Protein AF-A0A8C7AD77-F1 (afdb_monomer_lite)

Foldseek 3Di:
DDDDDDPDDPPVPVVVVVVLVVVVVVLVVVLVVVVVCCVPPNDDDPDPLVVVLVVVVNVLVVQLSCQLSPPDFFPDCPPHSSVVSSVLSVLVVVLVVLVVLLPDDPQVSQVVCCSVPVPTNDDDDADQLPPDPQCAQPVDPPCRRVNVVSNPDPVVVVVVVVLVVVCVVVVDVVVSVVVVVVLLLVLVQLCQLGSHRPDDDDDDDDDDDDDDDDDDCIPVNVSVVSSVVSVVSSCCVHPVPSVPPDRDPVSVVVVVVVVVVVVVCCCCVPPVVVVVVVVVVVVVVVVVVVVVVVVVPPDDDDDDDDDDDDDDDDDDDDDDDDDD

Radius of gyration: 34.66 Å; chains: 1; bounding box: 52×118×78 Å

Secondary structure (DSSP, 8-state):
--PPPP----TTHHHHHHHHHHHHHHHHHHHHHHHHHHHHHPPPPS-HHHHHHHHHHHHHHHHHHHHHHHSPP-S--SS-HHHHHHHHHHHHHHHHHHHHHHTS-HHHHHHHHTTT-TT-SSPPPPP-SSS---SS-TT-SS-TTHHHHHHSSTHHHHHHHHHHHHHHHH--HHHHHHHHHHHHHHHHHHTTT-TT---------------PPPSS--HHHHHHHHHHHHHHHHHHHH-HHHHHS---HHHHHHHHHHHHHHHHHHHIIIIIHHHHHHHHHHHHHHHHHHHHHHHHSSS------PPP----------------

InterPro domains:
  IPR004277 Phosphatidyl serine synthase [PF03034] (79-198)

pLDDT: mean 73.93, std 18.31, range [29.97, 95.62]

Organism: Neovison vison (NCBI:txid452646)

Sequence (324 aa):
QSRTPSQQSPPGTSVSLGFVRAHTLSVLFILTCALGYVTLLEETPQDTAYNTKRGIVASILVFLCFGVTQAKDGPFSRPHPAYWRFWLCVSVVYELFLIFILFQTVQDGRQFLKYVDPRLGVPLPERDYGGNCLIYDPHNKSDPFHNVWDKLDGFVPAHFLGWYLKTLMIRDWWMCTIVSVMFEFLEYSLEHQLPNFSDDSALSRVPSPRRKPHKKLGQQAWLVAAITATELLIVVKYDPHTLTLSLPFYISQCWTLGSVLVLTWTVWRFFLRDITLRYKETRRRQQSRGGQSTAAGHGDGHLPEPEDLPGPTEPESEGVPAPD

Structure (mmCIF, N/CA/C/O backbone):
data_AF-A0A8C7AD77-F1
#
_entry.id   AF-A0A8C7AD77-F1
#
loop_
_atom_site.group_PDB
_atom_site.id
_atom_site.type_symbol
_atom_site.label_atom_id
_atom_site.label_alt_id
_atom_site.label_comp_id
_atom_site.label_asym_id
_atom_site.label_entity_id
_atom_site.label_seq_id
_atom_site.pdbx_PDB_ins_code
_atom_site.Cartn_x
_atom_site.Cartn_y
_atom_site.Cartn_z
_atom_site.occupancy
_atom_site.B_iso_or_equiv
_atom_site.auth_seq_id
_atom_site.auth_comp_id
_atom_site.auth_asym_id
_atom_site.auth_atom_id
_atom_site.pdbx_PDB_model_num
ATOM 1 N N . GLN A 1 1 ? -29.616 42.217 37.933 1.00 43.28 1 GLN A N 1
ATOM 2 C CA . GLN A 1 1 ? -29.500 40.759 37.703 1.00 43.28 1 GLN A CA 1
ATOM 3 C C . GLN A 1 1 ? -30.229 40.410 36.411 1.00 43.28 1 GLN A C 1
ATOM 5 O O . GLN A 1 1 ? -31.448 40.315 36.415 1.00 43.28 1 GLN A O 1
ATOM 10 N N . SER A 1 2 ? -29.516 40.270 35.295 1.00 34.56 2 SER A N 1
ATOM 11 C CA . SER A 1 2 ? -30.095 39.847 34.013 1.00 34.56 2 SER A CA 1
ATOM 12 C C . SER A 1 2 ? -29.259 38.702 33.439 1.00 34.56 2 SER A C 1
ATOM 14 O O . SER A 1 2 ? -28.033 38.751 33.418 1.00 34.56 2 SER A O 1
ATOM 16 N N . ARG A 1 3 ? -29.964 37.615 33.111 1.00 38.41 3 ARG A N 1
ATOM 17 C CA . ARG A 1 3 ? -29.470 36.255 32.861 1.00 38.41 3 ARG A CA 1
ATOM 18 C C . ARG A 1 3 ? -28.548 36.157 31.643 1.00 38.41 3 ARG A C 1
ATOM 20 O O . ARG A 1 3 ? -28.832 36.722 30.593 1.00 38.41 3 ARG A O 1
ATOM 27 N N . THR A 1 4 ? -27.510 35.339 31.778 1.00 39.19 4 THR A N 1
ATOM 28 C CA . THR A 1 4 ? -26.718 34.771 30.681 1.00 39.19 4 THR A CA 1
ATOM 29 C C . THR A 1 4 ? -27.584 33.857 29.798 1.00 39.19 4 THR A C 1
ATOM 31 O O . THR A 1 4 ? -28.439 33.136 30.323 1.00 39.19 4 THR A O 1
ATOM 34 N N . PRO A 1 5 ? -27.391 33.839 28.466 1.00 42.41 5 PRO A N 1
ATOM 35 C CA . PRO A 1 5 ? -28.100 32.909 27.602 1.00 42.41 5 PRO A CA 1
ATOM 36 C C . PRO A 1 5 ? -27.461 31.523 27.732 1.00 42.41 5 PRO A C 1
ATOM 38 O O . PRO A 1 5 ? -26.273 31.330 27.469 1.00 42.41 5 PRO A O 1
ATOM 41 N N . SER A 1 6 ? -28.262 30.549 28.152 1.00 40.91 6 SER A N 1
ATOM 42 C CA . SER A 1 6 ? -27.911 29.133 28.131 1.00 40.91 6 SER A CA 1
ATOM 43 C C . SER A 1 6 ? -27.541 28.707 26.710 1.00 40.91 6 SER A C 1
ATOM 45 O O . SER A 1 6 ? -28.361 28.827 25.798 1.00 40.91 6 SER A O 1
ATOM 47 N N . GLN A 1 7 ? -26.335 28.161 26.529 1.00 40.88 7 GLN A N 1
ATOM 48 C CA . GLN A 1 7 ? -25.993 27.337 25.370 1.00 40.88 7 GLN A CA 1
ATOM 49 C C . GLN A 1 7 ? -26.936 26.125 25.337 1.00 40.88 7 GLN A C 1
ATOM 51 O O . GLN A 1 7 ? -26.666 25.095 25.950 1.00 40.88 7 GLN A O 1
ATOM 56 N N . GLN A 1 8 ? -28.060 26.238 24.635 1.00 38.88 8 GLN A N 1
ATOM 57 C CA . GLN A 1 8 ? -28.830 25.074 24.220 1.00 38.88 8 GLN A CA 1
ATOM 58 C C . GLN A 1 8 ? -28.141 24.481 22.993 1.00 38.88 8 GLN A C 1
ATOM 60 O O . GLN A 1 8 ? -28.196 25.026 21.891 1.00 38.88 8 GLN A O 1
ATOM 65 N N . SER A 1 9 ? -27.436 23.372 23.209 1.00 43.50 9 SER A N 1
ATOM 66 C CA . SER A 1 9 ? -26.995 22.494 22.133 1.00 43.50 9 SER A CA 1
ATOM 67 C C . SER A 1 9 ? -28.227 21.935 21.402 1.00 43.50 9 SER A C 1
ATOM 69 O O . SER A 1 9 ? -29.240 21.644 22.045 1.00 43.50 9 SER A O 1
ATOM 71 N N . PRO A 1 10 ? -28.194 21.810 20.061 1.00 44.97 10 PRO A N 1
ATOM 72 C CA . PRO A 1 10 ? -29.359 21.366 19.313 1.00 44.97 10 PRO A CA 1
ATOM 73 C C . PRO A 1 10 ? -29.767 19.940 19.734 1.00 44.97 10 PRO A C 1
ATOM 75 O O . PRO A 1 10 ? -28.897 19.106 20.005 1.00 44.97 10 PRO A O 1
ATOM 78 N N . PRO A 1 11 ? -31.076 19.626 19.761 1.00 47.41 11 PRO A N 1
ATOM 79 C CA . PRO A 1 11 ? -31.628 18.409 20.374 1.00 47.41 11 PRO A CA 1
ATOM 80 C C . PRO A 1 11 ? -31.155 17.078 19.754 1.00 47.41 11 PRO A C 1
ATOM 82 O O . PRO A 1 11 ? -31.396 16.019 20.324 1.00 47.41 11 PRO A O 1
ATOM 85 N N . GLY A 1 12 ? -30.440 17.105 18.623 1.00 50.06 12 GLY A N 1
ATOM 86 C CA . GLY A 1 12 ? -29.819 15.923 18.010 1.00 50.06 12 GLY A CA 1
ATOM 87 C C . GLY A 1 12 ? -28.376 15.632 18.452 1.00 50.06 12 GLY A C 1
ATOM 88 O O . GLY A 1 12 ? -27.870 14.538 18.207 1.00 50.06 12 GLY A O 1
ATOM 89 N N . THR A 1 13 ? -27.683 16.577 19.098 1.00 51.88 13 THR A N 1
ATOM 90 C CA . THR A 1 13 ? -26.252 16.428 19.430 1.00 51.88 13 THR A CA 1
ATOM 91 C C . THR A 1 13 ? -26.031 15.663 20.732 1.00 51.88 13 THR A C 1
ATOM 93 O O . THR A 1 13 ? -25.088 14.882 20.822 1.00 51.88 13 THR A O 1
ATOM 96 N N . SER A 1 14 ? -26.910 15.823 21.724 1.00 48.38 14 SER A N 1
ATOM 97 C CA . SER A 1 14 ? -26.816 15.125 23.016 1.00 48.38 14 SER A CA 1
ATOM 98 C C . SER A 1 14 ? -27.102 13.624 22.898 1.00 48.38 14 SER A C 1
ATOM 100 O O . SER A 1 14 ? -26.394 12.821 23.502 1.00 48.38 14 SER A O 1
ATOM 102 N N . VAL A 1 15 ? -28.080 13.238 22.071 1.00 53.25 15 VAL A N 1
ATOM 103 C CA . VAL A 1 15 ? -28.449 11.832 21.822 1.00 53.25 15 VAL A CA 1
ATOM 104 C C . VAL A 1 15 ? -27.365 11.110 21.017 1.00 53.25 15 VAL A C 1
ATOM 106 O O . VAL A 1 15 ? -26.947 10.021 21.400 1.00 53.25 15 VAL A O 1
ATOM 109 N N . SER A 1 16 ? -26.844 11.734 19.953 1.00 56.97 16 SER A N 1
ATOM 110 C CA . SER A 1 16 ? -25.745 11.175 19.148 1.00 56.97 16 SER A CA 1
ATOM 111 C C . SER A 1 16 ? -24.448 11.036 19.958 1.00 56.97 16 SER A C 1
ATOM 113 O O . SER A 1 16 ? -23.790 9.997 19.917 1.00 56.97 16 SER A O 1
ATOM 115 N N . LEU A 1 17 ? -24.116 12.037 20.783 1.00 57.41 17 LEU A N 1
ATOM 116 C CA . LEU A 1 17 ? -22.953 11.984 21.668 1.00 57.41 17 LEU A CA 1
ATOM 117 C C . LEU A 1 17 ? -23.112 10.926 22.772 1.00 57.41 17 LEU A C 1
ATOM 119 O O . LEU A 1 17 ? -22.155 10.215 23.068 1.00 57.41 17 LEU A O 1
ATOM 123 N N . GLY A 1 18 ? -24.306 10.793 23.359 1.00 57.38 18 GLY A N 1
ATOM 124 C CA . GLY A 1 18 ? -24.614 9.759 24.350 1.00 57.38 18 GLY A CA 1
ATOM 125 C C . GLY A 1 18 ? -24.533 8.346 23.770 1.00 57.38 18 GLY A C 1
ATOM 126 O O . GLY A 1 18 ? -23.936 7.468 24.385 1.00 57.38 18 GLY A O 1
ATOM 127 N N . PHE A 1 19 ? -25.045 8.149 22.554 1.00 59.88 19 PHE A N 1
ATOM 128 C CA . PHE A 1 19 ? -24.999 6.879 21.830 1.00 59.88 19 PHE A CA 1
ATOM 129 C C . PHE A 1 19 ? -23.561 6.469 21.473 1.00 59.88 19 PHE A C 1
ATOM 131 O O . PHE A 1 19 ? -23.134 5.362 21.792 1.00 59.88 19 PHE A O 1
ATOM 138 N N . VAL A 1 20 ? -22.762 7.379 20.904 1.00 61.41 20 VAL A N 1
ATOM 139 C CA . VAL A 1 20 ? -21.343 7.122 20.591 1.00 61.41 20 VAL A CA 1
ATOM 140 C C . VAL A 1 20 ? -20.529 6.863 21.864 1.00 61.41 20 VAL A C 1
ATOM 142 O O . VAL A 1 20 ? -19.702 5.953 21.898 1.00 61.41 20 VAL A O 1
ATOM 145 N N . ARG A 1 21 ? -20.784 7.618 22.941 1.00 59.66 21 ARG A N 1
ATOM 146 C CA . ARG A 1 21 ? -20.111 7.434 24.235 1.00 59.66 21 ARG A CA 1
ATOM 147 C C . ARG A 1 21 ? -20.467 6.099 24.893 1.00 59.66 21 ARG A C 1
ATOM 149 O O . ARG A 1 21 ? -19.578 5.459 25.449 1.00 59.66 21 ARG A O 1
ATOM 156 N N . ALA A 1 22 ? -21.725 5.667 24.803 1.00 67.88 22 ALA A N 1
ATOM 157 C CA . ALA A 1 22 ? -22.169 4.367 25.296 1.00 67.88 22 ALA A CA 1
ATOM 158 C C . ALA A 1 22 ? -21.502 3.218 24.525 1.00 67.88 22 ALA A C 1
ATOM 160 O O . ALA A 1 22 ? -20.948 2.315 25.146 1.00 67.88 22 ALA A O 1
ATOM 161 N N . HIS A 1 23 ? -21.444 3.299 23.191 1.00 74.19 23 HIS A N 1
ATOM 162 C CA . HIS A 1 23 ? -20.777 2.285 22.369 1.00 74.19 23 HIS A CA 1
ATOM 163 C C . HIS A 1 23 ? -19.286 2.141 22.680 1.00 74.19 23 HIS A C 1
ATOM 165 O O . HIS A 1 23 ? -18.794 1.020 22.788 1.00 74.19 23 HIS A O 1
ATOM 171 N N . THR A 1 24 ? -18.573 3.247 22.891 1.00 81.00 24 THR A N 1
ATOM 172 C CA . THR A 1 24 ? -17.154 3.216 23.273 1.00 81.00 24 THR A CA 1
ATOM 173 C C . THR A 1 24 ? -16.919 2.490 24.602 1.00 81.00 24 THR A C 1
ATOM 175 O O . THR A 1 24 ? -15.981 1.703 24.714 1.00 81.00 24 THR A O 1
ATOM 178 N N . LEU A 1 25 ? -17.776 2.717 25.603 1.00 82.06 25 LEU A N 1
ATOM 179 C CA . LEU A 1 25 ? -17.674 2.042 26.901 1.00 82.06 25 LEU A CA 1
ATOM 180 C C . LEU A 1 25 ? -18.039 0.555 26.806 1.00 82.06 25 LEU A C 1
ATOM 182 O O . LEU A 1 25 ? -17.353 -0.274 27.400 1.00 82.06 25 LEU A O 1
ATOM 186 N N . SER A 1 26 ? -19.065 0.203 26.027 1.00 84.25 26 SER A N 1
ATOM 187 C CA . SER A 1 26 ? -19.431 -1.198 25.781 1.00 84.25 26 SER A CA 1
ATOM 188 C C . SER A 1 26 ? -18.313 -1.968 25.080 1.00 84.25 26 SER A C 1
ATOM 190 O O . SER A 1 26 ? -18.003 -3.087 25.476 1.00 84.25 26 SER A O 1
ATOM 192 N N . VAL A 1 27 ? -17.669 -1.363 24.077 1.00 85.88 27 VAL A N 1
ATOM 193 C CA . VAL A 1 27 ? -16.524 -1.965 23.378 1.00 85.88 27 VAL A CA 1
ATOM 194 C C . VAL A 1 27 ? -15.357 -2.190 24.337 1.00 85.88 27 VAL A C 1
ATOM 196 O O . VAL A 1 27 ? -14.790 -3.280 24.355 1.00 85.88 27 VAL A O 1
ATOM 199 N N . LEU A 1 28 ? -15.031 -1.202 25.176 1.00 86.12 28 LEU A N 1
ATOM 200 C CA . LEU A 1 28 ? -13.971 -1.331 26.177 1.00 86.12 28 LEU A CA 1
ATOM 201 C C . LEU A 1 28 ? -14.262 -2.452 27.186 1.00 86.12 28 LEU A C 1
ATOM 203 O O . LEU A 1 28 ? -13.365 -3.226 27.520 1.00 86.12 28 LEU A O 1
ATOM 207 N N . PHE A 1 29 ? -15.510 -2.563 27.646 1.00 88.31 29 PHE A N 1
ATOM 208 C CA . PHE A 1 29 ? -15.928 -3.622 28.560 1.00 88.31 29 PHE A CA 1
ATOM 209 C C . PHE A 1 29 ? -15.787 -5.007 27.918 1.00 88.31 29 PHE A C 1
ATOM 211 O O . PHE A 1 29 ? -15.132 -5.874 28.489 1.00 88.31 29 PHE A O 1
ATOM 218 N N . ILE A 1 30 ? -16.313 -5.194 26.701 1.00 88.94 30 ILE A N 1
ATOM 219 C CA . ILE A 1 30 ? -16.214 -6.465 25.965 1.00 88.94 30 ILE A CA 1
ATOM 220 C C . ILE A 1 30 ? -14.749 -6.847 25.729 1.00 88.94 30 ILE A C 1
ATOM 222 O O . ILE A 1 30 ? -14.376 -7.993 25.967 1.00 88.94 30 ILE A O 1
ATOM 226 N N . LEU A 1 31 ? -13.911 -5.892 25.313 1.00 87.38 31 LEU A N 1
ATOM 227 C CA . LEU A 1 31 ? -12.478 -6.108 25.110 1.00 87.38 31 LEU A CA 1
ATOM 228 C C . LEU A 1 31 ? -11.797 -6.579 26.403 1.00 87.38 31 LEU A C 1
ATOM 230 O O . LEU A 1 31 ? -11.043 -7.548 26.393 1.00 87.38 31 LEU A O 1
ATOM 234 N N . THR A 1 32 ? -12.101 -5.924 27.524 1.00 87.56 32 THR A N 1
ATOM 235 C CA . THR A 1 32 ? -11.540 -6.267 28.837 1.00 87.56 32 THR A CA 1
ATOM 236 C C . THR A 1 32 ? -12.000 -7.653 29.294 1.00 87.56 32 THR A C 1
ATOM 238 O O . THR A 1 32 ? -11.182 -8.444 29.757 1.00 87.56 32 THR A O 1
ATOM 241 N N . CYS A 1 33 ? -13.280 -7.993 29.111 1.00 90.44 33 CYS A N 1
ATOM 242 C CA . CYS A 1 33 ? -13.804 -9.325 29.414 1.00 90.44 33 CYS A CA 1
ATOM 243 C C . CYS A 1 33 ? -13.179 -10.413 28.532 1.00 90.44 33 CYS A C 1
ATOM 245 O O . CYS A 1 33 ? -12.850 -11.478 29.043 1.00 90.44 33 CYS A O 1
ATOM 247 N N . ALA A 1 34 ? -12.980 -10.153 27.237 1.00 87.44 34 ALA A N 1
ATOM 248 C CA . ALA A 1 34 ? -12.340 -11.097 26.323 1.00 87.44 34 ALA A CA 1
ATOM 249 C C . ALA A 1 34 ? -10.875 -11.356 26.708 1.00 87.44 34 ALA A C 1
ATOM 251 O O . ALA A 1 34 ? -10.446 -12.506 26.753 1.00 87.44 34 ALA A O 1
ATOM 252 N N . LEU A 1 35 ? -10.122 -10.306 27.057 1.00 87.50 35 LEU A N 1
ATOM 253 C CA . LEU A 1 35 ? -8.755 -10.451 27.569 1.00 87.50 35 LEU A CA 1
ATOM 254 C C . LEU A 1 35 ? -8.729 -11.197 28.911 1.00 87.50 35 LEU A C 1
ATOM 256 O O . LEU A 1 35 ? -7.881 -12.064 29.113 1.00 87.50 35 LEU A O 1
ATOM 260 N N . GLY A 1 36 ? -9.683 -10.912 29.803 1.00 88.44 36 GLY A N 1
ATOM 261 C CA . GLY A 1 36 ? -9.854 -11.636 31.063 1.00 88.44 36 GLY A CA 1
ATOM 262 C C . GLY A 1 36 ? -10.160 -13.122 30.857 1.00 88.44 36 GLY A C 1
ATOM 263 O O . GLY A 1 36 ? -9.556 -13.955 31.522 1.00 88.44 36 GLY A O 1
ATOM 264 N N . TYR A 1 37 ? -11.026 -13.467 29.899 1.00 90.56 37 TYR A N 1
ATOM 265 C CA . TYR A 1 37 ? -11.329 -14.854 29.529 1.00 90.56 37 TYR A CA 1
ATOM 266 C C . TYR A 1 37 ? -10.073 -15.598 29.068 1.00 90.56 37 TYR A C 1
ATOM 268 O O . TYR A 1 37 ? -9.750 -16.642 29.625 1.00 90.56 37 TYR A O 1
ATOM 276 N N . VAL A 1 38 ? -9.329 -15.036 28.108 1.00 88.75 38 VAL A N 1
ATOM 277 C CA . VAL A 1 38 ? -8.098 -15.662 27.589 1.00 88.75 38 VAL A CA 1
ATOM 278 C C . VAL A 1 38 ? -7.053 -15.821 28.696 1.00 88.75 38 VAL A C 1
ATOM 280 O O . VAL A 1 38 ? -6.353 -16.822 28.742 1.00 88.75 38 VAL A O 1
ATOM 283 N N . THR A 1 39 ? -6.967 -14.859 29.617 1.00 86.31 39 THR A N 1
ATOM 284 C CA . THR A 1 39 ? -5.987 -14.898 30.715 1.00 86.31 39 THR A CA 1
ATOM 285 C C . THR A 1 39 ? -6.351 -15.915 31.801 1.00 86.31 39 THR A C 1
ATOM 287 O O . THR A 1 39 ? -5.458 -16.518 32.386 1.00 86.31 39 THR A O 1
ATOM 290 N N . LEU A 1 40 ? -7.640 -16.072 32.122 1.00 88.69 40 LEU A N 1
ATOM 291 C CA . LEU A 1 40 ? -8.089 -16.837 33.295 1.00 88.69 40 LEU A CA 1
ATOM 292 C C . LEU A 1 40 ? -8.613 -18.237 32.968 1.00 88.69 40 LEU A C 1
ATOM 294 O O . LEU A 1 40 ? -8.612 -19.092 33.850 1.00 88.69 40 LEU A O 1
ATOM 298 N N . LEU A 1 41 ? -9.115 -18.457 31.752 1.00 88.06 41 LEU A N 1
ATOM 299 C CA . LEU A 1 41 ? -9.854 -19.671 31.386 1.00 88.06 41 LEU A CA 1
ATOM 300 C C . LEU A 1 41 ? -9.218 -20.452 30.238 1.00 88.06 41 LEU A C 1
ATOM 302 O O . LEU A 1 41 ? -9.579 -21.607 30.031 1.00 88.06 41 LEU A O 1
ATOM 306 N N . GLU A 1 42 ? -8.296 -19.849 29.490 1.00 85.94 42 GLU A N 1
ATOM 307 C CA . GLU A 1 42 ? -7.649 -20.515 28.366 1.00 85.94 42 GLU A CA 1
ATOM 308 C C . GLU A 1 42 ? -6.239 -20.990 28.739 1.00 85.94 42 GLU A C 1
ATOM 310 O O . GLU A 1 42 ? -5.360 -20.197 29.074 1.00 85.94 42 GLU A O 1
ATOM 315 N N . GLU A 1 43 ? -6.006 -22.301 28.669 1.00 85.50 43 GLU A N 1
ATOM 316 C CA . GLU A 1 43 ? -4.671 -22.864 28.867 1.00 85.50 43 GLU A CA 1
ATOM 317 C C . GLU A 1 43 ? -3.790 -22.589 27.644 1.00 85.50 43 GLU A C 1
ATOM 319 O O . GLU A 1 43 ? -4.203 -22.795 26.502 1.00 85.50 43 GLU A O 1
ATOM 324 N N . THR A 1 44 ? -2.556 -22.128 27.872 1.00 85.88 44 THR A N 1
ATOM 325 C CA . THR A 1 44 ? -1.618 -21.807 26.787 1.00 85.88 44 THR A CA 1
ATOM 326 C C . THR A 1 44 ? -0.963 -23.083 26.246 1.00 85.88 44 THR A C 1
ATOM 328 O O . THR A 1 44 ? -0.230 -23.742 26.990 1.00 85.88 44 THR A O 1
ATOM 331 N N . PRO A 1 45 ? -1.149 -23.435 24.958 1.00 88.31 45 PRO A N 1
ATOM 332 C CA . PRO A 1 45 ? -0.480 -24.589 24.362 1.00 88.31 45 PRO A CA 1
ATOM 333 C C . PRO A 1 45 ? 1.044 -24.405 24.309 1.00 88.31 45 PRO A C 1
ATOM 335 O O . PRO A 1 45 ? 1.536 -23.288 24.154 1.00 88.31 45 PRO A O 1
ATOM 338 N N . GLN A 1 46 ? 1.810 -25.498 24.360 1.00 89.06 46 GLN A N 1
ATOM 339 C CA . GLN A 1 46 ? 3.277 -25.498 24.198 1.00 89.06 46 GLN A CA 1
ATOM 340 C C . GLN A 1 46 ? 3.687 -25.407 22.712 1.00 89.06 46 GLN A C 1
ATOM 342 O O . GLN A 1 46 ? 4.430 -26.240 22.202 1.00 89.06 46 GLN A O 1
ATOM 347 N N . ASP A 1 47 ? 3.173 -24.402 22.001 1.00 90.25 47 ASP A N 1
ATOM 348 C CA . ASP A 1 47 ? 3.540 -24.093 20.616 1.00 90.25 47 ASP A CA 1
ATOM 349 C C . ASP A 1 47 ? 3.806 -22.591 20.473 1.00 90.25 47 ASP A C 1
ATOM 351 O O . ASP A 1 47 ? 2.892 -21.763 20.410 1.00 90.25 47 ASP A O 1
ATOM 355 N N . THR A 1 48 ? 5.089 -22.235 20.411 1.00 88.69 48 THR A N 1
ATOM 356 C CA . THR A 1 48 ? 5.538 -20.847 20.281 1.00 88.69 48 THR A CA 1
ATOM 357 C C . THR A 1 48 ? 5.005 -20.189 19.011 1.00 88.69 48 THR A C 1
ATOM 359 O O . THR A 1 48 ? 4.553 -19.049 19.070 1.00 88.69 48 THR A O 1
ATOM 362 N N . ALA A 1 49 ? 5.010 -20.883 17.870 1.00 85.94 49 ALA A N 1
ATOM 363 C CA . ALA A 1 49 ? 4.600 -20.295 16.597 1.00 85.94 49 ALA A CA 1
ATOM 364 C C . ALA A 1 49 ? 3.100 -19.978 16.596 1.00 85.94 49 ALA A C 1
ATOM 366 O O . ALA A 1 49 ? 2.682 -18.889 16.188 1.00 85.94 49 ALA A O 1
ATOM 367 N N . TYR A 1 50 ? 2.293 -20.902 17.117 1.00 86.25 50 TYR A N 1
ATOM 368 C CA . TYR A 1 50 ? 0.860 -20.700 17.297 1.00 86.25 50 TYR A CA 1
ATOM 369 C C . TYR A 1 50 ? 0.558 -19.544 18.261 1.00 86.25 50 TYR A C 1
ATOM 371 O O . TYR A 1 50 ? -0.224 -18.648 17.926 1.00 86.25 50 TYR A O 1
ATOM 379 N N . ASN A 1 51 ? 1.219 -19.511 19.422 1.00 89.44 51 ASN A N 1
ATOM 380 C CA . ASN A 1 51 ? 1.016 -18.473 20.434 1.00 89.44 51 ASN A CA 1
ATOM 381 C C . ASN A 1 51 ? 1.427 -17.085 19.926 1.00 89.44 51 ASN A C 1
ATOM 383 O O . ASN A 1 51 ? 0.686 -16.116 20.103 1.00 89.44 51 ASN A O 1
ATOM 387 N N . THR A 1 52 ? 2.559 -16.985 19.225 1.00 88.75 52 THR A N 1
ATOM 388 C CA . THR A 1 52 ? 3.005 -15.738 18.593 1.00 88.75 52 THR A CA 1
ATOM 389 C C . THR A 1 52 ? 2.006 -15.267 17.537 1.00 88.75 52 THR A C 1
ATOM 391 O O . THR A 1 52 ? 1.603 -14.102 17.562 1.00 88.75 52 THR A O 1
ATOM 394 N N . LYS A 1 53 ? 1.533 -16.158 16.651 1.00 86.75 53 LYS A N 1
ATOM 395 C CA . LYS A 1 53 ? 0.527 -15.815 15.630 1.00 86.75 53 LYS A CA 1
ATOM 396 C C . LYS A 1 53 ? -0.756 -15.284 16.266 1.00 86.75 53 LYS A C 1
ATOM 398 O O . LYS A 1 53 ? -1.267 -14.244 15.850 1.00 86.75 53 LYS A O 1
ATOM 403 N N . ARG A 1 54 ? -1.256 -15.961 17.300 1.00 88.69 54 ARG A N 1
ATOM 404 C CA . ARG A 1 54 ? -2.442 -15.529 18.048 1.00 88.69 54 ARG A CA 1
ATOM 405 C C . ARG A 1 54 ? -2.255 -14.174 18.717 1.00 88.69 54 ARG A C 1
ATOM 407 O O . ARG A 1 54 ? -3.137 -13.330 18.598 1.00 88.69 54 ARG A O 1
ATOM 414 N N . GLY A 1 55 ? -1.120 -13.953 19.379 1.00 91.12 55 GLY A N 1
ATOM 415 C CA . GLY A 1 55 ? -0.808 -12.690 20.050 1.00 91.12 55 GLY A CA 1
ATOM 416 C C . GLY A 1 55 ? -0.742 -11.506 19.083 1.00 91.12 55 GLY A C 1
ATOM 417 O O . GLY A 1 55 ? -1.313 -10.450 19.362 1.00 91.12 55 GLY A O 1
ATOM 418 N N . ILE A 1 56 ? -0.123 -11.691 17.912 1.00 91.31 56 ILE A N 1
ATOM 419 C CA . ILE A 1 56 ? -0.074 -10.669 16.855 1.00 91.31 56 ILE A CA 1
ATOM 420 C C . ILE A 1 56 ? -1.484 -10.363 16.337 1.00 91.31 56 ILE A C 1
ATOM 422 O O . ILE A 1 56 ? -1.879 -9.198 16.288 1.00 91.31 56 ILE A O 1
ATOM 426 N N . VAL A 1 57 ? -2.272 -11.394 16.006 1.00 90.50 57 VAL A N 1
ATOM 427 C CA . VAL A 1 57 ? -3.653 -11.217 15.522 1.00 90.50 57 VAL A CA 1
ATOM 428 C C . VAL A 1 57 ? -4.511 -10.499 16.564 1.00 90.50 57 VAL A C 1
ATOM 430 O O . VAL A 1 57 ? -5.196 -9.536 16.227 1.00 90.50 57 VAL A O 1
ATOM 433 N N . ALA A 1 58 ? -4.439 -10.904 17.833 1.00 90.88 58 ALA A N 1
ATOM 434 C CA . ALA A 1 58 ? -5.171 -10.256 18.918 1.00 90.88 58 ALA A CA 1
ATOM 435 C C . ALA A 1 58 ? -4.769 -8.780 19.077 1.00 90.88 58 ALA A C 1
ATOM 437 O O . ALA A 1 58 ? -5.640 -7.917 19.179 1.00 90.88 58 ALA A O 1
ATOM 438 N N . SER A 1 59 ? -3.469 -8.475 19.019 1.00 92.50 59 SER A N 1
ATOM 439 C CA . SER A 1 59 ? -2.952 -7.103 19.112 1.00 92.50 59 SER A CA 1
ATOM 440 C C . SER A 1 59 ? -3.471 -6.216 17.977 1.00 92.50 59 SER A C 1
ATOM 442 O O . SER A 1 59 ? -3.924 -5.097 18.222 1.00 92.50 59 SER A O 1
ATOM 444 N N . ILE A 1 60 ? -3.476 -6.731 16.741 1.00 93.94 60 ILE A N 1
ATOM 445 C CA . ILE A 1 60 ? -4.029 -6.028 15.576 1.00 93.94 60 ILE A CA 1
ATOM 446 C C . ILE A 1 60 ? -5.535 -5.809 15.750 1.00 93.94 60 ILE A C 1
ATOM 448 O O . ILE A 1 60 ? -6.009 -4.694 15.556 1.00 93.94 60 ILE A O 1
ATOM 452 N N . LEU A 1 61 ? -6.296 -6.830 16.155 1.00 91.56 61 LEU A N 1
ATOM 453 C CA . LEU A 1 61 ? -7.746 -6.712 16.349 1.00 91.56 61 LEU A CA 1
ATOM 454 C C . LEU A 1 61 ? -8.104 -5.678 17.422 1.00 91.56 61 LEU A C 1
ATOM 456 O O . LEU A 1 61 ? -8.998 -4.858 17.205 1.00 91.56 61 LEU A O 1
ATOM 460 N N . VAL A 1 62 ? -7.385 -5.673 18.548 1.00 90.75 62 VAL A N 1
ATOM 461 C CA . VAL A 1 62 ? -7.550 -4.675 19.614 1.00 90.75 62 VAL A CA 1
ATOM 462 C C . VAL A 1 62 ? -7.254 -3.272 19.083 1.00 90.75 62 VAL A C 1
ATOM 464 O O . VAL A 1 62 ? -8.059 -2.360 19.285 1.00 90.75 62 VAL A O 1
ATOM 467 N N . PHE A 1 63 ? -6.143 -3.097 18.360 1.00 93.38 63 PHE A N 1
ATOM 468 C CA . PHE A 1 63 ? -5.780 -1.815 17.757 1.00 93.38 63 PHE A CA 1
ATOM 469 C C . PHE A 1 63 ? -6.829 -1.330 16.749 1.00 93.38 63 PHE A C 1
ATOM 471 O O . PHE A 1 63 ? -7.230 -0.169 16.798 1.00 93.38 63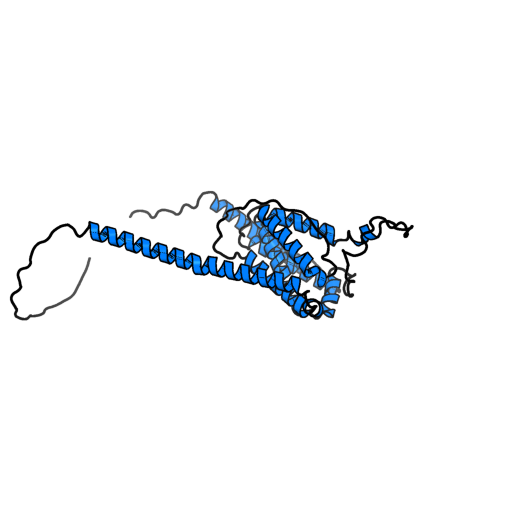 PHE A O 1
ATOM 478 N N . LEU A 1 64 ? -7.319 -2.205 15.865 1.00 93.31 64 LEU A N 1
ATOM 479 C CA . LEU A 1 64 ? -8.368 -1.873 14.899 1.00 93.31 64 LEU A CA 1
ATOM 480 C C . LEU A 1 64 ? -9.669 -1.483 15.609 1.00 93.31 64 LEU A C 1
ATOM 482 O O . LEU A 1 64 ? -10.302 -0.499 15.236 1.00 93.31 64 LEU A O 1
ATOM 486 N N . CYS A 1 65 ? -10.051 -2.208 16.659 1.00 90.19 65 CYS A N 1
ATOM 487 C CA . CYS A 1 65 ? -11.244 -1.915 17.448 1.00 90.19 65 CYS A CA 1
ATOM 488 C C . CYS A 1 65 ? -11.147 -0.546 18.149 1.00 90.19 65 CYS A C 1
ATOM 490 O O . CYS A 1 65 ? -12.050 0.294 18.048 1.00 90.19 65 CYS A O 1
ATOM 492 N N . PHE A 1 66 ? -10.010 -0.278 18.796 1.00 89.38 66 PHE A N 1
ATOM 493 C CA . PHE A 1 66 ? -9.706 1.024 19.385 1.00 89.38 66 PHE A CA 1
ATOM 494 C C . PHE A 1 66 ? -9.717 2.132 18.324 1.00 89.38 66 PHE A C 1
ATOM 496 O O . PHE A 1 66 ? -10.358 3.167 18.488 1.00 89.38 66 PHE A O 1
ATOM 503 N N . GLY A 1 67 ? -9.064 1.893 17.193 1.00 88.94 67 GLY A N 1
ATOM 504 C CA . GLY A 1 67 ? -8.968 2.834 16.093 1.00 88.94 67 GLY A CA 1
ATOM 505 C C . GLY A 1 67 ? -10.325 3.196 15.485 1.00 88.94 67 GLY A C 1
ATOM 506 O O . GLY A 1 67 ? -10.631 4.372 15.322 1.00 88.94 67 GLY A O 1
ATOM 507 N N . VAL A 1 68 ? -11.201 2.221 15.237 1.00 90.06 68 VAL A N 1
ATOM 508 C CA . VAL A 1 68 ? -12.556 2.470 14.709 1.00 90.06 68 VAL A CA 1
ATOM 509 C C . VAL A 1 68 ? -13.400 3.318 15.666 1.00 90.06 68 VAL A C 1
ATOM 511 O O . VAL A 1 68 ? -14.162 4.186 15.224 1.00 90.06 68 VAL A O 1
ATOM 514 N N . THR A 1 69 ? -13.257 3.100 16.975 1.00 86.44 69 THR A N 1
ATOM 515 C CA . THR A 1 69 ? -14.033 3.826 17.991 1.00 86.44 69 THR A CA 1
ATOM 516 C C . THR A 1 69 ? -13.487 5.227 18.272 1.00 86.44 69 THR A C 1
ATOM 518 O O . THR A 1 69 ? -14.283 6.156 18.418 1.00 86.44 69 THR A O 1
ATOM 521 N N . GLN A 1 70 ? -12.161 5.408 18.292 1.00 86.25 70 GLN A N 1
ATOM 522 C CA . GLN A 1 70 ? -11.511 6.665 18.696 1.00 86.25 70 GLN A CA 1
ATOM 523 C C . GLN A 1 70 ? -11.036 7.555 17.545 1.00 86.25 70 GLN A C 1
ATOM 525 O O . GLN A 1 70 ? -10.839 8.757 17.747 1.00 86.25 70 GLN A O 1
ATOM 530 N N . ALA A 1 71 ? -10.800 7.006 16.349 1.00 85.44 71 ALA A N 1
ATOM 531 C CA . ALA A 1 71 ? -10.284 7.802 15.242 1.00 85.44 71 ALA A CA 1
ATOM 532 C C . ALA A 1 71 ? -11.278 8.895 14.840 1.00 85.44 71 ALA A C 1
ATOM 534 O O . ALA A 1 71 ? -12.499 8.720 14.863 1.00 85.44 71 ALA A O 1
ATOM 535 N N . LYS A 1 72 ? -10.727 10.043 14.447 1.00 83.94 72 LYS A N 1
ATOM 536 C CA . LYS A 1 72 ? -11.517 11.164 13.940 1.00 83.94 72 LYS A CA 1
ATOM 537 C C . LYS A 1 72 ? -12.074 10.825 12.563 1.00 83.94 72 LYS A C 1
ATOM 539 O O . LYS A 1 72 ? -11.436 10.127 11.777 1.00 83.94 72 LYS A O 1
ATOM 544 N N . ASP A 1 73 ? -13.246 11.372 12.261 1.00 79.88 73 ASP A N 1
ATOM 545 C CA . ASP A 1 73 ? -13.831 11.222 10.936 1.00 79.88 73 ASP A CA 1
ATOM 546 C C . ASP A 1 73 ? -12.970 11.896 9.873 1.00 79.88 73 ASP A C 1
ATOM 548 O O . ASP A 1 73 ? -12.568 13.057 9.993 1.00 79.88 73 ASP A O 1
ATOM 552 N N . GLY A 1 74 ? -12.683 11.129 8.824 1.00 72.56 74 GLY A N 1
ATOM 553 C CA . GLY A 1 74 ? -12.013 11.620 7.635 1.00 72.56 74 GLY A CA 1
ATOM 554 C C . GLY A 1 74 ? -12.948 12.439 6.735 1.00 72.56 74 GLY A C 1
ATOM 555 O O . GLY A 1 74 ? -14.134 12.603 7.018 1.00 72.56 74 GLY A O 1
ATOM 556 N N . PRO A 1 75 ? -12.437 12.924 5.591 1.00 69.75 75 PRO A N 1
ATOM 557 C CA . PRO A 1 75 ? -13.241 13.647 4.602 1.00 69.75 75 PRO A CA 1
ATOM 558 C C . PRO A 1 75 ? -14.319 12.772 3.934 1.00 69.75 75 PRO A C 1
ATOM 560 O O . PRO A 1 75 ? -15.216 13.297 3.275 1.00 69.75 75 PRO A O 1
ATOM 563 N N . PHE A 1 76 ? -14.236 11.447 4.086 1.00 69.56 76 PHE A N 1
ATOM 564 C CA . PHE A 1 76 ? -15.190 10.491 3.540 1.00 69.56 76 PHE A CA 1
ATOM 565 C C . PHE A 1 76 ? -16.261 10.135 4.575 1.00 69.56 76 PHE A C 1
ATOM 567 O O . PHE A 1 76 ? -15.950 9.735 5.693 1.00 69.56 76 PHE A O 1
ATOM 574 N N . SER A 1 77 ? -17.533 10.248 4.188 1.00 65.19 77 SER A N 1
ATOM 575 C CA . SER A 1 77 ? -18.666 10.030 5.107 1.00 65.19 77 SER A CA 1
ATOM 576 C C . SER A 1 77 ? -19.561 8.838 4.742 1.00 65.19 77 SER A C 1
ATOM 578 O O . SER A 1 77 ? -20.411 8.461 5.538 1.00 65.19 77 SER A O 1
ATOM 580 N N . ARG A 1 78 ? -19.405 8.234 3.554 1.00 76.00 78 ARG A N 1
ATOM 581 C CA . ARG A 1 78 ? -20.231 7.103 3.063 1.00 76.00 78 ARG A CA 1
ATOM 582 C C . ARG A 1 78 ? -19.338 5.948 2.616 1.00 76.00 78 ARG A C 1
ATOM 584 O O . ARG A 1 78 ? -18.342 6.288 1.995 1.00 76.00 78 ARG A O 1
ATOM 591 N N . PRO A 1 79 ? -19.656 4.661 2.849 1.00 77.88 79 PRO A N 1
ATOM 592 C CA . PRO A 1 79 ? -20.958 4.142 3.282 1.00 77.88 79 PRO A CA 1
ATOM 593 C C . PRO A 1 79 ? -21.284 4.410 4.759 1.00 77.88 79 PRO A C 1
ATOM 595 O O . PRO A 1 79 ? -22.409 4.791 5.056 1.00 77.88 79 PRO A O 1
ATOM 598 N N . HIS A 1 80 ? -20.300 4.333 5.659 1.00 81.69 80 HIS A N 1
ATOM 599 C CA . HIS A 1 80 ? -20.440 4.691 7.076 1.00 81.69 80 HIS A CA 1
ATOM 600 C C . HIS A 1 80 ? -19.098 5.231 7.612 1.00 81.69 80 HIS A C 1
ATOM 602 O O . HIS A 1 80 ? -18.057 4.730 7.188 1.00 81.69 80 HIS A O 1
ATOM 608 N N . PRO A 1 81 ? -19.050 6.198 8.548 1.00 81.94 81 PRO A N 1
ATOM 609 C CA . PRO A 1 81 ? -17.778 6.733 9.049 1.00 81.94 81 PRO A CA 1
ATOM 610 C C . PRO A 1 81 ? -16.860 5.674 9.684 1.00 81.94 81 PRO A C 1
ATOM 612 O O . PRO A 1 81 ? -15.653 5.682 9.450 1.00 81.94 81 PRO A O 1
ATOM 615 N N . ALA A 1 82 ? -17.430 4.690 10.392 1.00 85.81 82 ALA A N 1
ATOM 616 C CA . ALA A 1 82 ? -16.672 3.568 10.962 1.00 85.81 82 ALA A CA 1
ATOM 617 C C . ALA A 1 82 ? -15.910 2.744 9.905 1.00 85.81 82 ALA A C 1
ATOM 619 O O . ALA A 1 82 ? -14.810 2.280 10.185 1.00 85.81 82 ALA A O 1
ATOM 620 N N . TYR A 1 83 ? -16.451 2.614 8.686 1.00 85.88 83 TYR A N 1
ATOM 621 C CA . TYR A 1 83 ? -15.773 1.929 7.580 1.00 85.88 83 TYR A CA 1
ATOM 622 C C . TYR A 1 83 ? -14.470 2.646 7.207 1.00 85.88 83 TYR A C 1
ATOM 624 O O . TYR A 1 83 ? -13.427 2.020 7.055 1.00 85.88 83 TYR A O 1
ATOM 632 N N . TRP A 1 84 ? -14.493 3.977 7.129 1.00 84.94 84 TRP A N 1
ATOM 633 C CA . TRP A 1 84 ? -13.299 4.759 6.796 1.00 84.94 84 TRP A CA 1
ATOM 634 C C . TRP A 1 84 ? -12.274 4.793 7.921 1.00 84.94 84 TRP A C 1
ATOM 636 O O . TRP A 1 84 ? -11.075 4.784 7.655 1.00 84.94 84 TRP A O 1
ATOM 646 N N . ARG A 1 85 ? -12.732 4.806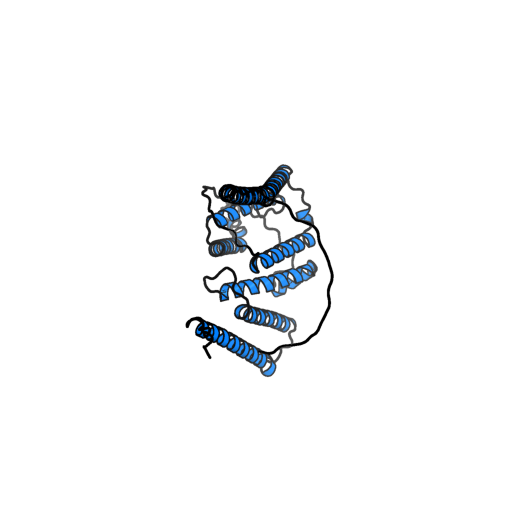 9.176 1.00 89.06 85 ARG A N 1
ATOM 647 C CA . ARG A 1 85 ? -11.845 4.679 10.339 1.00 89.06 85 ARG A CA 1
ATOM 648 C C . ARG A 1 85 ? -11.181 3.303 10.380 1.00 89.06 85 ARG A C 1
ATOM 650 O O . ARG A 1 85 ? -9.990 3.228 10.643 1.00 89.06 85 ARG A O 1
ATOM 657 N N . PHE A 1 86 ? -11.917 2.240 10.052 1.00 91.12 86 PHE A N 1
ATOM 658 C CA . PHE A 1 86 ? -11.367 0.889 9.945 1.00 91.12 86 PHE A CA 1
ATOM 659 C C . PHE A 1 86 ? -10.222 0.842 8.935 1.00 91.12 86 PHE A C 1
ATOM 661 O O . PHE A 1 86 ? -9.113 0.460 9.294 1.00 91.12 86 PHE A O 1
ATOM 668 N N . TRP A 1 87 ? -10.455 1.318 7.709 1.00 89.88 87 TRP A N 1
ATOM 669 C CA . TRP A 1 87 ? -9.421 1.322 6.675 1.00 89.88 87 TRP A CA 1
ATOM 670 C C . TRP A 1 87 ? -8.242 2.236 7.003 1.00 89.88 87 TRP A C 1
ATOM 672 O O . TRP A 1 87 ? -7.111 1.852 6.737 1.00 89.88 87 TRP A O 1
ATOM 682 N N . LEU A 1 88 ? -8.468 3.382 7.658 1.00 88.44 88 LEU A N 1
ATOM 683 C CA . LEU A 1 88 ? -7.373 4.206 8.182 1.00 88.44 88 LEU A CA 1
ATOM 684 C C . LEU A 1 88 ? -6.472 3.397 9.122 1.00 88.44 88 LEU A C 1
ATOM 686 O O . LEU A 1 88 ? -5.253 3.435 8.999 1.00 88.44 88 LEU A O 1
ATOM 690 N N . CYS A 1 89 ? -7.066 2.668 10.064 1.00 93.00 89 CYS A N 1
ATOM 691 C CA . CYS A 1 89 ? -6.315 1.879 11.031 1.00 93.00 89 CYS A CA 1
ATOM 692 C C . CYS A 1 89 ? -5.625 0.678 10.378 1.00 93.00 89 CYS A C 1
ATOM 694 O O . CYS A 1 89 ? -4.479 0.400 10.719 1.00 93.00 89 CYS A O 1
ATOM 696 N N . VAL A 1 90 ? -6.260 0.027 9.400 1.00 93.88 90 VAL A N 1
ATOM 697 C CA . VAL A 1 90 ? -5.615 -1.008 8.574 1.00 93.88 90 VAL A CA 1
ATOM 698 C C . VAL A 1 90 ? -4.393 -0.436 7.851 1.00 93.88 90 VAL A C 1
ATOM 700 O O . VAL A 1 90 ? -3.332 -1.049 7.896 1.00 93.88 90 VAL A O 1
ATOM 703 N N . SER A 1 91 ? -4.491 0.760 7.263 1.00 92.00 91 SER A N 1
ATOM 704 C CA . SER A 1 91 ? -3.354 1.423 6.614 1.00 92.00 91 SER A CA 1
ATOM 705 C C . SER A 1 91 ? -2.231 1.781 7.592 1.00 92.00 91 SER A C 1
ATOM 707 O O . SER A 1 91 ? -1.067 1.698 7.224 1.00 92.00 91 SER A O 1
ATOM 709 N N . VAL A 1 92 ? -2.540 2.134 8.846 1.00 94.25 92 VAL A N 1
ATOM 710 C CA . VAL A 1 92 ? -1.505 2.351 9.876 1.00 94.25 92 VAL A CA 1
ATOM 711 C C . VAL A 1 92 ? -0.809 1.040 10.244 1.00 94.25 92 VAL A C 1
ATOM 713 O O . VAL A 1 92 ? 0.412 1.017 10.350 1.00 94.25 92 VAL A O 1
ATOM 716 N N . VAL A 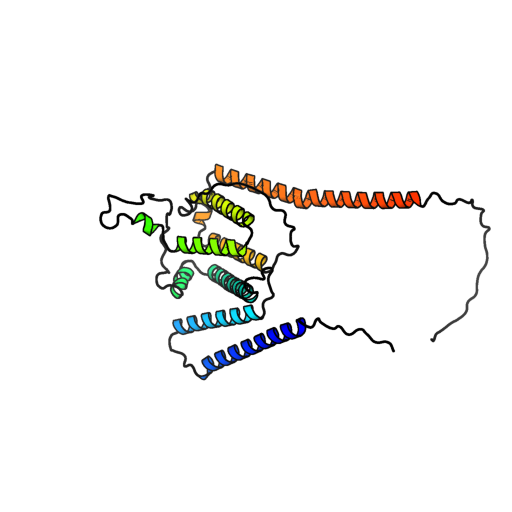1 93 ? -1.555 -0.058 10.415 1.00 95.62 93 VAL A N 1
ATOM 717 C CA . VAL A 1 93 ? -0.957 -1.386 10.656 1.00 95.62 93 VAL A CA 1
ATOM 718 C C . VAL A 1 93 ? -0.068 -1.792 9.483 1.00 95.62 93 VAL A C 1
ATOM 720 O O . VAL A 1 93 ? 1.030 -2.297 9.699 1.00 95.62 93 VAL A O 1
ATOM 723 N N . TYR A 1 94 ? -0.520 -1.534 8.255 1.00 94.94 94 TYR A N 1
ATOM 724 C CA . TYR A 1 94 ? 0.263 -1.773 7.050 1.00 94.94 94 TYR A CA 1
ATOM 725 C C . TYR A 1 94 ? 1.556 -0.951 7.033 1.00 94.94 94 TYR A C 1
ATOM 727 O O . TYR A 1 94 ? 2.619 -1.518 6.813 1.00 94.94 94 TYR A O 1
ATOM 735 N N . GLU A 1 95 ? 1.502 0.340 7.364 1.00 95.38 95 GLU A N 1
ATOM 736 C CA . GLU A 1 95 ? 2.702 1.182 7.454 1.00 95.38 95 GLU A CA 1
ATOM 737 C C . GLU A 1 95 ? 3.698 0.664 8.502 1.00 95.38 95 GLU A C 1
ATOM 739 O O . GLU A 1 95 ? 4.892 0.547 8.233 1.00 95.38 95 GLU A O 1
ATOM 744 N N . LEU A 1 96 ? 3.220 0.277 9.689 1.00 95.50 96 LEU A N 1
ATOM 745 C CA . LEU A 1 96 ? 4.076 -0.326 10.717 1.00 95.50 96 LEU A CA 1
ATOM 746 C C . LEU A 1 96 ? 4.709 -1.638 10.234 1.00 95.50 96 LEU A C 1
ATOM 748 O O . LEU A 1 96 ? 5.868 -1.918 10.543 1.00 95.50 96 LEU A O 1
ATOM 752 N N . PHE A 1 97 ? 3.962 -2.430 9.464 1.00 93.19 97 PHE A N 1
ATOM 753 C CA . PHE A 1 97 ? 4.469 -3.650 8.850 1.00 93.19 97 PHE A CA 1
ATOM 754 C C . PHE A 1 97 ? 5.534 -3.364 7.781 1.00 93.19 97 PHE A C 1
ATOM 756 O O . PHE A 1 97 ? 6.570 -4.025 7.775 1.00 93.19 97 PHE A O 1
ATOM 763 N N . LEU A 1 98 ? 5.334 -2.359 6.925 1.00 93.88 98 LEU A N 1
ATOM 764 C CA . LEU A 1 98 ? 6.337 -1.934 5.946 1.00 93.88 98 LEU A CA 1
ATOM 765 C C . LEU A 1 98 ? 7.626 -1.472 6.631 1.00 93.88 98 LEU A C 1
ATOM 767 O O . LEU A 1 98 ? 8.709 -1.914 6.254 1.00 93.88 98 LEU A O 1
ATOM 771 N N . ILE A 1 99 ? 7.521 -0.665 7.690 1.00 95.12 99 ILE A N 1
ATOM 772 C CA . ILE A 1 99 ? 8.678 -0.259 8.498 1.00 95.12 99 ILE A CA 1
ATOM 773 C C . ILE A 1 99 ? 9.377 -1.494 9.080 1.00 95.12 99 ILE A C 1
ATOM 775 O O . ILE A 1 99 ? 10.595 -1.606 8.986 1.00 95.12 99 ILE A O 1
ATOM 779 N N . PHE A 1 100 ? 8.634 -2.457 9.634 1.00 93.62 100 PHE A N 1
ATOM 780 C CA . PHE A 1 100 ? 9.216 -3.707 10.128 1.00 93.62 100 PHE A CA 1
ATOM 781 C C . PHE A 1 100 ? 9.988 -4.465 9.033 1.00 93.62 100 PHE A C 1
ATOM 783 O O . PHE A 1 100 ? 11.133 -4.862 9.266 1.00 93.62 100 PHE A O 1
ATOM 790 N N . ILE A 1 101 ? 9.398 -4.618 7.840 1.00 91.69 101 ILE A N 1
ATOM 791 C CA . ILE A 1 101 ? 10.026 -5.260 6.674 1.00 91.69 101 ILE A CA 1
ATOM 792 C C . ILE A 1 101 ? 11.264 -4.494 6.206 1.00 91.69 101 ILE A C 1
ATOM 794 O O . ILE A 1 101 ? 12.256 -5.118 5.829 1.00 91.69 101 ILE A O 1
ATOM 798 N N . LEU A 1 102 ? 11.259 -3.163 6.277 1.00 93.31 102 LEU A N 1
ATOM 799 C CA . LEU A 1 102 ? 12.408 -2.332 5.923 1.00 93.31 102 LEU A CA 1
ATOM 800 C C . LEU A 1 102 ? 13.643 -2.659 6.777 1.00 93.31 102 LEU A C 1
ATOM 802 O O . LEU A 1 102 ? 14.762 -2.563 6.276 1.00 93.31 102 LEU A O 1
ATOM 806 N N . PHE A 1 103 ? 13.471 -3.097 8.028 1.00 94.50 103 PHE A N 1
ATOM 807 C CA . PHE A 1 103 ? 14.576 -3.497 8.910 1.00 94.50 103 PHE A CA 1
ATOM 808 C C . PHE A 1 103 ? 15.008 -4.963 8.776 1.00 94.50 103 PHE A C 1
ATOM 810 O O . PHE A 1 103 ? 16.027 -5.335 9.355 1.00 94.50 103 PHE A O 1
ATOM 817 N N . GLN A 1 104 ? 14.300 -5.787 8.002 1.00 92.88 104 GLN A N 1
ATOM 818 C CA . GLN A 1 104 ? 14.692 -7.184 7.795 1.00 92.88 104 GLN A CA 1
ATOM 819 C C . GLN A 1 104 ? 15.857 -7.318 6.794 1.00 92.88 104 GLN A C 1
ATOM 821 O O . GLN A 1 104 ? 16.309 -6.351 6.164 1.00 92.88 104 GLN A O 1
ATOM 826 N N . THR A 1 105 ? 16.378 -8.537 6.664 1.00 90.12 105 THR A N 1
ATOM 827 C CA . THR A 1 105 ? 17.134 -8.962 5.478 1.00 90.12 105 THR A CA 1
ATOM 828 C C . THR A 1 105 ? 16.169 -9.543 4.437 1.00 90.12 105 THR A C 1
ATOM 830 O O . THR A 1 105 ? 15.028 -9.881 4.760 1.00 90.12 105 THR A O 1
ATOM 833 N N . VAL A 1 106 ? 16.607 -9.697 3.181 1.00 87.00 106 VAL A N 1
ATOM 834 C CA . VAL A 1 106 ? 15.785 -10.336 2.129 1.00 87.00 106 VAL A CA 1
ATOM 835 C C . VAL A 1 106 ? 15.402 -11.762 2.536 1.00 87.00 106 VAL A C 1
ATOM 837 O O . VAL A 1 106 ? 14.276 -12.203 2.315 1.00 87.00 106 VAL A O 1
ATOM 840 N N . GLN A 1 107 ? 16.345 -12.489 3.134 1.00 88.00 107 GLN A N 1
ATOM 841 C CA . GLN A 1 107 ? 16.176 -13.865 3.576 1.00 88.00 107 GLN A CA 1
ATOM 842 C C . GLN A 1 107 ? 15.180 -13.944 4.734 1.00 88.00 107 GLN A C 1
ATOM 844 O O . GLN A 1 107 ? 14.228 -14.721 4.653 1.00 88.00 107 GLN A O 1
ATOM 849 N N . ASP A 1 108 ? 15.350 -13.105 5.757 1.00 89.88 108 ASP A N 1
ATOM 850 C CA . ASP A 1 108 ? 14.470 -13.088 6.929 1.00 89.88 108 ASP A CA 1
ATOM 851 C C . ASP A 1 108 ? 13.057 -12.639 6.555 1.00 89.88 108 ASP A C 1
ATOM 853 O O . ASP A 1 108 ? 12.088 -13.269 6.968 1.00 89.88 108 ASP A O 1
ATOM 857 N N . GLY A 1 109 ? 12.920 -11.624 5.693 1.00 87.50 109 GLY A N 1
ATOM 858 C CA . GLY A 1 109 ? 11.625 -11.188 5.167 1.00 87.50 109 GLY A CA 1
ATOM 859 C C . GLY A 1 109 ? 10.910 -12.297 4.388 1.00 87.50 109 GLY A C 1
ATOM 860 O O . GLY A 1 109 ? 9.727 -12.555 4.606 1.00 87.50 109 GLY A O 1
ATOM 861 N N . ARG A 1 110 ? 11.637 -13.031 3.536 1.00 86.94 110 ARG A N 1
ATOM 862 C CA . ARG A 1 110 ? 11.108 -14.200 2.812 1.00 86.94 110 ARG A CA 1
ATOM 863 C C . ARG A 1 110 ? 10.652 -15.305 3.763 1.00 86.94 110 ARG A C 1
ATOM 865 O O . ARG A 1 110 ? 9.564 -15.846 3.575 1.00 86.94 110 ARG A O 1
ATOM 872 N N . GLN A 1 111 ? 11.449 -15.641 4.779 1.00 88.00 111 GLN A N 1
ATOM 873 C CA . GLN A 1 111 ? 11.044 -16.641 5.771 1.00 88.00 111 GLN A CA 1
ATOM 874 C C . GLN A 1 111 ? 9.865 -16.155 6.617 1.00 88.00 111 GLN A C 1
ATOM 876 O O . GLN A 1 111 ? 8.977 -16.945 6.921 1.00 88.00 111 GLN A O 1
ATOM 881 N N . PHE A 1 112 ? 9.798 -14.862 6.935 1.00 86.19 112 PHE A N 1
ATOM 882 C CA . PHE A 1 112 ? 8.677 -14.276 7.660 1.00 86.19 112 PHE A CA 1
ATOM 883 C C . PHE A 1 112 ? 7.352 -14.439 6.896 1.00 86.19 112 PHE A C 1
ATOM 885 O O . PHE A 1 112 ? 6.330 -14.781 7.488 1.00 86.19 112 PHE A O 1
ATOM 892 N N . LEU A 1 113 ? 7.356 -14.287 5.568 1.00 84.25 113 LEU A N 1
ATOM 893 C CA . LEU A 1 113 ? 6.151 -14.478 4.752 1.00 84.25 113 LEU A CA 1
ATOM 894 C C . LEU A 1 113 ? 5.577 -15.907 4.811 1.00 84.25 113 LEU A C 1
ATOM 896 O O . LEU A 1 113 ? 4.383 -16.082 4.557 1.00 84.25 113 LEU A O 1
ATOM 900 N N . LYS A 1 114 ? 6.357 -16.916 5.232 1.00 85.19 114 LYS A N 1
ATOM 901 C CA . LYS A 1 114 ? 5.845 -18.282 5.458 1.00 85.19 114 LYS A CA 1
ATOM 902 C C . LYS A 1 114 ? 4.790 -18.365 6.558 1.00 85.19 114 LYS A C 1
ATOM 904 O O . LYS A 1 114 ? 3.963 -19.272 6.538 1.00 85.19 114 LYS A O 1
ATOM 909 N N . TYR A 1 115 ? 4.786 -17.422 7.505 1.00 82.69 115 TYR A N 1
ATOM 910 C CA . TYR A 1 115 ? 3.741 -17.351 8.531 1.00 82.69 115 TYR A CA 1
ATOM 911 C C . TYR A 1 115 ? 2.368 -16.964 7.955 1.00 82.69 115 TYR A C 1
ATOM 913 O O . TYR A 1 115 ? 1.340 -17.227 8.592 1.00 82.69 115 TYR A O 1
ATOM 921 N N . VAL A 1 116 ? 2.350 -16.357 6.761 1.00 82.75 116 VAL A N 1
ATOM 922 C CA . VAL A 1 116 ? 1.138 -15.974 6.029 1.00 82.75 116 VAL A CA 1
ATOM 923 C C . VAL A 1 116 ? 0.711 -17.090 5.077 1.00 82.75 116 VAL A C 1
ATOM 925 O O . VAL A 1 116 ? -0.407 -17.584 5.203 1.00 82.75 116 VAL A O 1
ATOM 928 N N . ASP A 1 117 ? 1.598 -17.525 4.178 1.00 82.19 117 ASP A N 1
ATOM 929 C CA . ASP A 1 117 ? 1.372 -18.694 3.320 1.00 82.19 117 ASP A CA 1
ATOM 930 C C . ASP A 1 117 ? 2.629 -19.593 3.311 1.00 82.19 117 ASP A C 1
ATOM 932 O O . ASP A 1 117 ? 3.716 -19.138 2.937 1.00 82.19 117 ASP A O 1
ATOM 936 N N . PRO A 1 118 ? 2.501 -20.876 3.719 1.00 84.56 118 PRO A N 1
ATOM 937 C CA . PRO A 1 118 ? 3.620 -21.814 3.819 1.00 84.56 118 PRO A CA 1
ATOM 938 C C . PRO A 1 118 ? 4.418 -22.026 2.527 1.00 84.56 118 PRO A C 1
ATOM 940 O O . PRO A 1 118 ? 5.556 -22.489 2.591 1.00 84.56 118 PRO A O 1
ATOM 943 N N . ARG A 1 119 ? 3.835 -21.722 1.360 1.00 83.50 119 ARG A N 1
ATOM 944 C CA . ARG A 1 119 ? 4.467 -21.886 0.042 1.00 83.50 119 ARG A CA 1
ATOM 945 C C . ARG A 1 119 ? 5.471 -20.777 -0.287 1.00 83.50 119 ARG A C 1
ATOM 947 O O . ARG A 1 119 ? 6.201 -20.902 -1.267 1.00 83.50 119 ARG A O 1
ATOM 954 N N . LEU A 1 120 ? 5.514 -19.700 0.500 1.00 84.38 120 LEU A N 1
ATOM 955 C CA . LEU A 1 120 ? 6.469 -18.607 0.314 1.00 84.38 120 LEU A CA 1
ATOM 956 C C . LEU A 1 120 ? 7.851 -18.930 0.910 1.00 84.38 120 LEU A C 1
ATOM 958 O O . LEU A 1 120 ? 8.139 -20.024 1.393 1.00 84.38 120 LEU A O 1
ATOM 962 N N . GLY A 1 121 ? 8.753 -17.953 0.839 1.00 78.94 121 GLY A N 1
ATOM 963 C CA . GLY A 1 121 ? 10.103 -18.029 1.391 1.00 78.94 121 GLY A CA 1
ATOM 964 C C . GLY A 1 121 ? 11.148 -18.644 0.463 1.00 78.94 121 GLY A C 1
ATOM 965 O O . GLY A 1 121 ? 12.284 -18.869 0.880 1.00 78.94 121 GLY A O 1
ATOM 966 N N . VAL A 1 122 ? 10.770 -18.866 -0.793 1.00 81.94 122 VAL A N 1
ATOM 967 C CA . VAL A 1 122 ? 11.660 -19.117 -1.928 1.00 81.94 122 VAL A CA 1
ATOM 968 C C . VAL A 1 122 ? 11.647 -17.897 -2.858 1.00 81.94 122 VAL A C 1
ATOM 970 O O . VAL A 1 122 ? 10.708 -17.099 -2.786 1.00 81.94 122 VAL A O 1
ATOM 973 N N . PRO A 1 123 ? 12.673 -17.698 -3.706 1.00 77.88 123 PRO A N 1
ATOM 974 C CA . PRO A 1 123 ? 12.588 -16.730 -4.795 1.00 77.88 123 PRO A CA 1
ATOM 975 C C . PRO A 1 123 ? 11.356 -17.038 -5.654 1.00 77.88 123 PRO A C 1
ATOM 977 O O . PRO A 1 123 ? 11.211 -18.160 -6.141 1.00 77.88 123 PRO A O 1
ATOM 980 N N . LEU A 1 124 ? 10.450 -16.068 -5.782 1.00 76.12 124 LEU A N 1
ATOM 981 C CA . LEU A 1 124 ? 9.300 -16.195 -6.670 1.00 76.12 124 LEU A CA 1
ATOM 982 C C . LEU A 1 124 ? 9.781 -15.973 -8.110 1.00 76.12 124 LEU A C 1
ATOM 984 O O . LEU A 1 124 ? 10.576 -15.056 -8.324 1.00 76.12 124 LEU A O 1
ATOM 988 N N . PRO A 1 125 ? 9.351 -16.802 -9.075 1.00 75.56 125 PRO A N 1
ATOM 989 C CA . PRO A 1 125 ? 9.682 -16.574 -10.473 1.00 75.56 125 PRO A CA 1
ATOM 990 C C . PRO A 1 125 ? 9.041 -15.265 -10.944 1.00 75.56 125 PRO A C 1
ATOM 992 O O . PRO A 1 125 ? 7.878 -14.998 -10.632 1.00 75.56 125 PRO A O 1
ATOM 995 N N . GLU A 1 126 ? 9.795 -14.469 -11.698 1.00 71.06 126 GLU A N 1
ATOM 996 C CA . GLU A 1 126 ? 9.250 -13.307 -12.397 1.00 71.06 126 GLU A CA 1
ATOM 997 C C . GLU A 1 126 ? 8.240 -13.781 -13.445 1.00 71.06 126 GLU A C 1
ATOM 999 O O . GLU A 1 126 ? 8.480 -14.754 -14.166 1.00 71.06 126 GLU A O 1
ATOM 1004 N N . ARG A 1 127 ? 7.078 -13.124 -13.485 1.00 73.06 127 ARG A N 1
ATOM 1005 C CA . ARG A 1 127 ? 6.053 -13.375 -14.495 1.00 73.06 127 ARG A CA 1
ATOM 1006 C C . ARG A 1 127 ? 6.223 -12.369 -15.622 1.00 73.06 127 ARG A C 1
ATOM 1008 O O . ARG A 1 127 ? 6.461 -11.189 -15.391 1.00 73.06 127 ARG A O 1
ATOM 1015 N N . ASP A 1 128 ? 6.112 -12.869 -16.839 1.00 76.56 128 ASP A N 1
ATOM 1016 C CA . ASP A 1 128 ? 6.064 -12.062 -18.047 1.00 76.56 128 ASP A CA 1
ATOM 1017 C C . ASP A 1 128 ? 4.620 -12.110 -18.539 1.00 76.56 128 ASP A C 1
ATOM 1019 O O . ASP A 1 128 ? 4.157 -13.181 -18.935 1.00 76.56 128 ASP A O 1
ATOM 1023 N N . TYR A 1 129 ? 3.891 -10.990 -18.483 1.00 73.94 129 TYR A N 1
ATOM 1024 C CA . TYR A 1 129 ? 2.525 -10.915 -19.016 1.00 73.94 129 TYR A CA 1
ATOM 1025 C C . TYR A 1 129 ? 2.509 -10.618 -20.524 1.00 73.94 129 TYR A C 1
ATOM 1027 O O . TYR A 1 129 ? 1.610 -11.121 -21.198 1.00 73.94 129 TYR A O 1
ATOM 1035 N N . GLY A 1 130 ? 3.550 -9.985 -21.077 1.00 66.38 130 GLY A N 1
ATOM 1036 C CA . GLY A 1 130 ? 3.690 -9.656 -22.507 1.00 66.38 130 GLY A CA 1
ATOM 1037 C C . GLY A 1 130 ? 4.329 -10.731 -23.389 1.00 66.38 130 GLY A C 1
ATOM 1038 O O . GLY A 1 130 ? 4.628 -10.467 -24.550 1.00 66.38 130 GLY A O 1
ATOM 1039 N N . GLY A 1 131 ? 4.583 -11.928 -22.851 1.00 73.94 131 GLY A N 1
ATOM 1040 C CA . GLY A 1 131 ? 5.088 -13.079 -23.611 1.00 73.94 131 GLY A CA 1
ATOM 1041 C C . GLY A 1 131 ? 4.100 -13.645 -24.653 1.00 73.94 131 GLY A C 1
ATOM 1042 O O . GLY A 1 131 ? 3.344 -12.929 -25.292 1.00 73.94 131 GLY A O 1
ATOM 1043 N N . ASN A 1 132 ? 4.072 -14.967 -24.857 1.00 76.75 132 ASN A N 1
ATOM 1044 C CA . ASN A 1 132 ? 3.266 -15.587 -25.927 1.00 76.75 132 ASN A CA 1
ATOM 1045 C C . ASN A 1 132 ? 1.759 -15.234 -25.883 1.00 76.75 132 ASN A C 1
ATOM 1047 O O . ASN A 1 132 ? 1.027 -15.714 -25.019 1.00 76.75 132 ASN A O 1
ATOM 1051 N N . CYS A 1 133 ? 1.276 -14.499 -26.892 1.00 79.12 133 CYS A N 1
ATOM 1052 C CA . CYS A 1 133 ? -0.129 -14.072 -27.020 1.00 79.12 133 CYS A CA 1
ATOM 1053 C C . CYS A 1 133 ? -1.064 -15.127 -27.657 1.00 79.12 133 CYS A C 1
ATOM 1055 O O . CYS A 1 133 ? -2.192 -14.814 -28.046 1.00 79.12 133 CYS A O 1
ATOM 1057 N N . LEU A 1 134 ? -0.610 -16.373 -27.837 1.00 84.94 134 LEU A N 1
ATOM 1058 C CA . LEU A 1 134 ? -1.417 -17.429 -28.454 1.00 84.94 134 LEU A CA 1
ATOM 1059 C C . LEU A 1 134 ? -2.500 -17.907 -27.482 1.00 84.94 134 LEU A C 1
ATOM 1061 O O . LEU A 1 134 ? -2.226 -18.700 -26.588 1.00 84.94 134 LEU A O 1
ATOM 1065 N N . ILE A 1 135 ? -3.741 -17.469 -27.698 1.00 86.50 135 ILE A N 1
ATOM 1066 C CA . ILE A 1 135 ? -4.903 -17.904 -26.902 1.00 86.50 135 ILE A CA 1
ATOM 1067 C C . ILE A 1 135 ? -5.109 -19.421 -27.002 1.00 86.50 135 ILE A C 1
ATOM 1069 O O . ILE A 1 135 ? -5.400 -20.074 -26.004 1.00 86.50 135 ILE A O 1
ATOM 1073 N N . TYR A 1 136 ? -4.964 -19.970 -28.208 1.00 88.06 136 TYR A N 1
ATOM 1074 C CA . TYR A 1 136 ? -5.048 -21.400 -28.478 1.00 88.06 136 TYR A CA 1
ATOM 1075 C C . TYR A 1 136 ? -3.730 -21.860 -29.092 1.00 88.06 136 TYR A C 1
ATOM 1077 O O . TYR A 1 136 ? -3.371 -21.414 -30.184 1.00 88.06 136 TYR A O 1
ATOM 1085 N N . ASP A 1 137 ? -3.025 -22.751 -28.403 1.00 87.31 137 ASP A N 1
ATOM 1086 C CA . ASP A 1 137 ? -1.831 -23.405 -28.917 1.00 87.31 137 ASP A CA 1
ATOM 1087 C C . ASP A 1 137 ? -2.190 -24.760 -29.554 1.00 87.31 137 ASP A C 1
ATOM 1089 O O . ASP A 1 137 ? -2.460 -25.735 -28.844 1.00 87.31 137 ASP A O 1
ATOM 1093 N N . PRO A 1 138 ? -2.166 -24.868 -30.895 1.00 84.69 138 PRO A N 1
ATOM 1094 C CA . PRO A 1 138 ? -2.428 -26.126 -31.587 1.00 84.69 138 PRO A CA 1
ATOM 1095 C C . PRO A 1 138 ? -1.331 -27.184 -31.372 1.00 84.69 138 PRO A C 1
ATOM 1097 O O . PRO A 1 138 ? -1.560 -28.359 -31.675 1.00 84.69 138 PRO A O 1
ATOM 1100 N N . HIS A 1 139 ? -0.149 -26.804 -30.877 1.00 85.12 139 HIS A N 1
ATOM 1101 C CA . HIS A 1 139 ? 0.974 -27.714 -30.654 1.00 85.12 139 HIS A CA 1
ATOM 1102 C C . HIS A 1 139 ? 0.903 -28.422 -29.294 1.00 85.12 139 HIS A C 1
ATOM 1104 O O . HIS A 1 139 ? 1.404 -29.544 -29.169 1.00 85.12 139 HIS A O 1
ATOM 1110 N N . ASN A 1 140 ? 0.215 -27.840 -28.308 1.00 84.81 140 ASN A N 1
ATOM 1111 C CA . ASN A 1 140 ? -0.016 -28.448 -27.001 1.00 84.81 140 ASN A CA 1
ATOM 1112 C C . ASN A 1 140 ? -1.393 -29.132 -26.936 1.00 84.81 140 ASN A C 1
ATOM 1114 O O . ASN A 1 140 ? -2.406 -28.526 -26.604 1.00 84.81 140 ASN A O 1
ATOM 1118 N N . LYS A 1 141 ? -1.433 -30.437 -27.235 1.00 82.94 141 LYS A N 1
ATOM 1119 C CA . LYS A 1 141 ? -2.687 -31.216 -27.293 1.00 82.94 141 LYS A CA 1
ATOM 1120 C C . LYS A 1 141 ? -3.332 -31.496 -25.929 1.00 82.94 141 LYS A C 1
ATOM 1122 O O . LYS A 1 141 ? -4.506 -31.852 -25.898 1.00 82.94 141 LYS A O 1
ATOM 1127 N N . SER A 1 142 ? -2.580 -31.399 -24.832 1.00 88.19 142 SER A N 1
ATOM 1128 C CA . SER A 1 142 ? -3.084 -31.660 -23.475 1.00 88.19 142 SER A CA 1
ATOM 1129 C C . SER A 1 142 ? -3.684 -30.423 -22.814 1.00 88.19 142 SER A C 1
ATOM 1131 O O . SER A 1 142 ? -4.676 -30.553 -22.104 1.00 88.19 142 SER A O 1
ATOM 1133 N N . ASP A 1 143 ? -3.110 -29.244 -23.064 1.00 86.31 143 ASP A N 1
ATOM 1134 C CA . ASP A 1 143 ? -3.645 -27.969 -22.583 1.00 86.31 143 ASP A CA 1
ATOM 1135 C C . ASP A 1 143 ? -3.476 -26.873 -23.651 1.00 86.31 143 ASP A C 1
ATOM 1137 O O . ASP A 1 143 ? -2.509 -26.105 -23.630 1.00 86.31 143 ASP A O 1
ATOM 1141 N N . PRO A 1 144 ? -4.408 -26.795 -24.616 1.00 88.94 144 PRO A N 1
ATOM 1142 C CA . PRO A 1 144 ? -4.337 -25.802 -25.683 1.00 88.94 144 PRO A CA 1
ATOM 1143 C C . PRO A 1 144 ? -4.504 -24.356 -25.198 1.00 88.94 144 PRO A C 1
ATOM 1145 O O . PRO A 1 144 ? -4.121 -23.439 -25.914 1.00 88.94 144 PRO A O 1
ATOM 1148 N N . PHE A 1 145 ? -5.063 -24.131 -24.003 1.00 89.81 145 PHE A N 1
ATOM 1149 C CA . PHE A 1 145 ? -5.346 -22.794 -23.458 1.00 89.81 145 PHE A CA 1
ATOM 1150 C C . PHE A 1 145 ? -4.395 -22.398 -22.319 1.00 89.81 145 PHE A C 1
ATOM 1152 O O . PHE A 1 145 ? -4.675 -21.447 -21.589 1.00 89.81 145 PHE A O 1
ATOM 1159 N N . HIS A 1 146 ? -3.266 -23.093 -22.163 1.00 86.19 146 HIS A N 1
ATOM 1160 C CA . HIS A 1 146 ? -2.309 -22.852 -21.079 1.00 86.19 146 HIS A CA 1
ATOM 1161 C C . HIS A 1 146 ? -1.865 -21.383 -20.975 1.00 86.19 146 HIS A C 1
ATOM 1163 O O . HIS A 1 146 ? -1.775 -20.853 -19.871 1.00 86.19 146 HIS A O 1
ATOM 1169 N N . ASN A 1 147 ? -1.676 -20.690 -22.105 1.00 85.38 147 ASN A N 1
ATOM 1170 C CA . ASN A 1 147 ? -1.300 -19.272 -22.120 1.00 85.38 147 ASN A CA 1
ATOM 1171 C C . ASN A 1 147 ? -2.376 -18.362 -21.510 1.00 85.38 147 ASN A C 1
ATOM 1173 O O . ASN A 1 147 ? -2.047 -17.317 -20.971 1.00 85.38 147 ASN A O 1
ATOM 1177 N N . VAL A 1 148 ? -3.659 -18.732 -21.563 1.00 85.94 148 VAL A N 1
ATOM 1178 C CA . VAL A 1 148 ? -4.732 -17.941 -20.939 1.00 85.94 148 VAL A CA 1
ATOM 1179 C C . VAL A 1 148 ? -4.684 -18.099 -19.423 1.00 85.94 148 VAL A C 1
ATOM 1181 O O . VAL A 1 148 ? -4.742 -17.114 -18.691 1.00 85.94 148 VAL A O 1
ATOM 1184 N N . TRP A 1 149 ? -4.549 -19.335 -18.942 1.00 84.12 149 TRP A N 1
ATOM 1185 C CA . TRP A 1 149 ? -4.527 -19.632 -17.508 1.00 84.12 149 TRP A CA 1
ATOM 1186 C C . TRP A 1 149 ? -3.248 -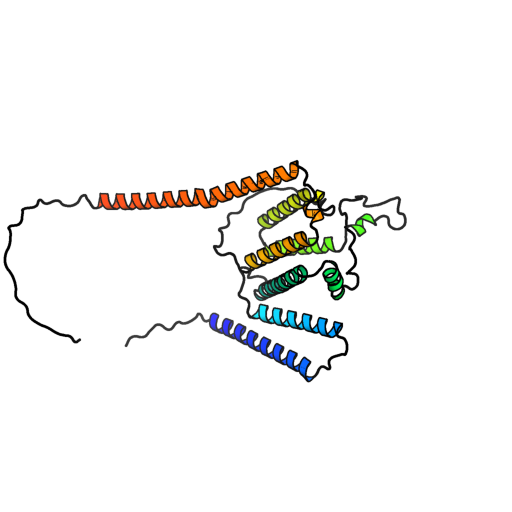19.166 -16.817 1.00 84.12 149 TRP A C 1
ATOM 1188 O O . TRP A 1 149 ? -3.295 -18.799 -15.647 1.00 84.12 149 TRP A O 1
ATOM 1198 N N . ASP A 1 150 ? -2.125 -19.134 -17.535 1.00 82.50 150 ASP A N 1
ATOM 1199 C CA . ASP A 1 150 ? -0.863 -18.611 -17.012 1.00 82.50 150 ASP A CA 1
ATOM 1200 C C . ASP A 1 150 ? -0.898 -17.089 -16.779 1.00 82.50 150 ASP A C 1
ATOM 1202 O O . ASP A 1 150 ? -0.185 -16.580 -15.913 1.00 82.50 150 ASP A O 1
ATOM 1206 N N . LYS A 1 151 ? -1.759 -16.373 -17.517 1.00 83.81 151 LYS A N 1
ATOM 1207 C CA . LYS A 1 151 ? -1.910 -14.907 -17.467 1.00 83.81 151 LYS A CA 1
ATOM 1208 C C . LYS A 1 151 ? -3.101 -14.458 -16.614 1.00 83.81 151 LYS A C 1
ATOM 1210 O O . LYS A 1 151 ? -3.070 -13.371 -16.049 1.00 83.81 151 LYS A O 1
ATOM 1215 N N . LEU A 1 152 ? -4.148 -15.279 -16.496 1.00 83.75 152 LEU A N 1
ATOM 1216 C CA . LEU A 1 152 ? -5.301 -15.050 -15.611 1.00 83.75 152 LEU A CA 1
ATOM 1217 C C . LEU A 1 152 ? -5.046 -15.591 -14.196 1.00 83.75 152 LEU A C 1
ATOM 1219 O O . LEU A 1 152 ? -5.800 -16.420 -13.681 1.00 83.75 152 LEU A O 1
ATOM 1223 N N . ASP A 1 153 ? -3.971 -15.134 -13.564 1.00 82.50 153 ASP A N 1
ATOM 1224 C CA . ASP A 1 153 ? -3.627 -15.524 -12.201 1.00 82.50 153 ASP A CA 1
ATOM 1225 C C . ASP A 1 153 ? -4.370 -14.660 -11.154 1.00 82.50 153 ASP A C 1
ATOM 1227 O O . ASP A 1 153 ? -5.328 -13.948 -11.459 1.00 82.50 153 ASP A O 1
ATOM 1231 N N . GLY A 1 154 ? -3.955 -14.724 -9.883 1.00 81.38 154 GLY A N 1
ATOM 1232 C CA . GLY A 1 154 ? -4.564 -13.933 -8.808 1.00 81.38 154 GLY A CA 1
ATOM 1233 C C . GLY A 1 154 ? -4.402 -12.414 -8.961 1.00 81.38 154 GLY A C 1
ATOM 1234 O O . GLY A 1 154 ? -5.154 -11.669 -8.326 1.00 81.38 154 GLY A O 1
ATOM 1235 N N . PHE A 1 155 ? -3.471 -11.945 -9.799 1.00 81.81 155 PHE A N 1
ATOM 1236 C CA . PHE A 1 155 ? -3.252 -10.526 -10.057 1.00 81.81 155 PHE A CA 1
ATOM 1237 C C . PHE A 1 155 ? -4.445 -9.902 -10.781 1.00 81.81 155 PHE A C 1
ATOM 1239 O O . PHE A 1 155 ? -4.925 -8.856 -10.352 1.00 81.81 155 PHE A O 1
ATOM 1246 N N . VAL A 1 156 ? -4.995 -10.563 -11.803 1.00 83.62 156 VAL A N 1
ATOM 1247 C CA . VAL A 1 156 ? -6.120 -10.044 -12.603 1.00 83.62 156 VAL A CA 1
ATOM 1248 C C . VAL A 1 156 ? -7.375 -9.732 -11.765 1.00 83.62 156 VAL A C 1
ATOM 1250 O O . VAL A 1 156 ? -7.852 -8.593 -11.804 1.00 83.62 156 VAL A O 1
ATOM 1253 N N . PRO A 1 157 ? -7.930 -10.659 -10.954 1.00 86.94 157 PRO A N 1
ATOM 1254 C CA . PRO A 1 157 ? -9.082 -10.354 -10.111 1.00 86.94 157 PRO A CA 1
ATOM 1255 C C . PRO A 1 157 ? -8.743 -9.354 -8.998 1.00 86.94 157 PRO A C 1
ATOM 1257 O O . PRO A 1 157 ? -9.603 -8.549 -8.634 1.00 86.94 157 PRO A O 1
ATOM 1260 N N . ALA A 1 158 ? -7.513 -9.360 -8.470 1.00 84.44 158 ALA A N 1
ATOM 1261 C CA . ALA A 1 158 ? -7.079 -8.380 -7.476 1.00 84.44 158 ALA A CA 1
ATOM 1262 C C . ALA A 1 158 ? -7.008 -6.963 -8.069 1.00 84.44 158 ALA A C 1
ATOM 1264 O O . ALA A 1 158 ? -7.500 -6.016 -7.452 1.00 84.44 158 ALA A O 1
ATOM 1265 N N . HIS A 1 159 ? -6.468 -6.825 -9.281 1.00 82.19 159 HIS A N 1
ATOM 1266 C CA . HIS A 1 159 ? -6.390 -5.570 -10.019 1.00 82.19 159 HIS A CA 1
ATOM 1267 C C . HIS A 1 159 ? -7.789 -5.060 -10.382 1.00 82.19 159 HIS A C 1
ATOM 1269 O O . HIS A 1 159 ? -8.118 -3.912 -10.083 1.00 82.19 159 HIS A O 1
ATOM 1275 N N . PHE A 1 160 ? -8.659 -5.921 -10.926 1.00 85.19 160 PHE A N 1
ATOM 1276 C CA . PHE A 1 160 ? -10.049 -5.573 -11.242 1.00 85.19 160 PHE A CA 1
ATOM 1277 C C . PHE A 1 160 ? -10.821 -5.090 -10.006 1.00 85.19 160 PHE A C 1
ATOM 1279 O O . PHE A 1 160 ? -11.466 -4.038 -10.032 1.00 85.19 160 PHE A O 1
ATOM 1286 N N . LEU A 1 161 ? -10.729 -5.826 -8.893 1.00 85.56 161 LEU A N 1
ATOM 1287 C CA . LEU A 1 161 ? -11.390 -5.449 -7.645 1.00 85.56 161 LEU A CA 1
ATOM 1288 C C . LEU A 1 161 ? -10.808 -4.150 -7.073 1.00 85.56 161 LEU A C 1
ATOM 1290 O O . LEU A 1 161 ? -11.559 -3.286 -6.617 1.00 85.56 161 LEU A O 1
ATOM 1294 N N . GLY A 1 162 ? -9.486 -3.987 -7.127 1.00 80.62 162 GLY A N 1
ATOM 1295 C CA . GLY A 1 162 ? -8.795 -2.771 -6.710 1.00 80.62 162 GLY A CA 1
ATOM 1296 C C . GLY A 1 162 ? -9.236 -1.553 -7.520 1.00 80.62 162 GLY A C 1
ATOM 1297 O O . GLY A 1 162 ? -9.590 -0.521 -6.942 1.00 80.62 162 GLY A O 1
ATOM 1298 N N . TRP A 1 163 ? -9.303 -1.684 -8.847 1.00 82.50 163 TRP A N 1
ATOM 1299 C CA . TRP A 1 163 ? -9.815 -0.649 -9.740 1.00 82.50 163 TRP A CA 1
ATOM 1300 C C . TRP A 1 163 ? -11.269 -0.305 -9.406 1.00 82.50 163 TRP A C 1
ATOM 1302 O O . TRP A 1 163 ? -11.600 0.865 -9.200 1.00 82.50 163 TRP A O 1
ATOM 1312 N N . TYR A 1 164 ? -12.128 -1.311 -9.237 1.00 82.75 164 TYR A N 1
ATOM 1313 C CA . TYR A 1 164 ? -13.527 -1.102 -8.873 1.00 82.75 164 TYR A CA 1
ATOM 1314 C C . TYR A 1 164 ? -13.667 -0.335 -7.548 1.00 82.75 164 TYR A C 1
ATOM 1316 O O . TYR A 1 164 ? -14.339 0.698 -7.493 1.00 82.75 164 TYR A O 1
ATOM 1324 N N . LEU A 1 165 ? -12.965 -0.750 -6.491 1.00 80.75 165 LEU A N 1
ATOM 1325 C CA . LEU A 1 165 ? -12.982 -0.056 -5.199 1.00 80.75 165 LEU A CA 1
ATOM 1326 C C . LEU A 1 165 ? -12.448 1.379 -5.304 1.00 80.75 165 LEU A C 1
ATOM 1328 O O . LEU A 1 165 ? -13.035 2.302 -4.734 1.00 80.75 165 LEU A O 1
ATOM 1332 N N . LYS A 1 166 ? -11.390 1.601 -6.088 1.00 77.75 166 LYS A N 1
ATOM 1333 C CA . LYS A 1 166 ? -10.829 2.931 -6.356 1.00 77.75 166 LYS A CA 1
ATOM 1334 C C . LYS A 1 166 ? -11.845 3.852 -7.028 1.00 77.75 166 LYS A C 1
ATOM 1336 O O . LYS A 1 166 ? -11.978 5.007 -6.613 1.00 77.75 166 LYS A O 1
ATOM 1341 N N . THR A 1 167 ? -12.618 3.352 -7.996 1.00 80.31 167 THR A N 1
ATOM 1342 C CA . THR A 1 167 ? -13.687 4.148 -8.625 1.00 80.31 167 THR A CA 1
ATOM 1343 C C . THR A 1 167 ? -14.785 4.529 -7.629 1.00 80.31 167 THR A C 1
ATOM 1345 O O . THR A 1 167 ? -15.219 5.686 -7.603 1.00 80.31 167 THR A O 1
ATOM 1348 N N . LEU A 1 168 ? -15.170 3.607 -6.738 1.00 77.94 168 LEU A N 1
ATOM 1349 C CA . LEU A 1 168 ? -16.137 3.861 -5.667 1.00 77.94 168 LEU A CA 1
ATOM 1350 C C . LEU A 1 168 ? -15.622 4.842 -4.605 1.00 77.94 168 LEU A C 1
ATOM 1352 O O . LEU A 1 168 ? -16.428 5.518 -3.965 1.00 77.94 168 LEU A O 1
ATOM 1356 N N . MET A 1 169 ? -14.305 4.934 -4.408 1.00 68.56 169 MET A N 1
ATOM 1357 C CA . MET A 1 169 ? -13.674 5.880 -3.482 1.00 68.56 169 MET A CA 1
ATOM 1358 C C . MET A 1 169 ? -13.569 7.289 -4.067 1.00 68.56 169 MET A C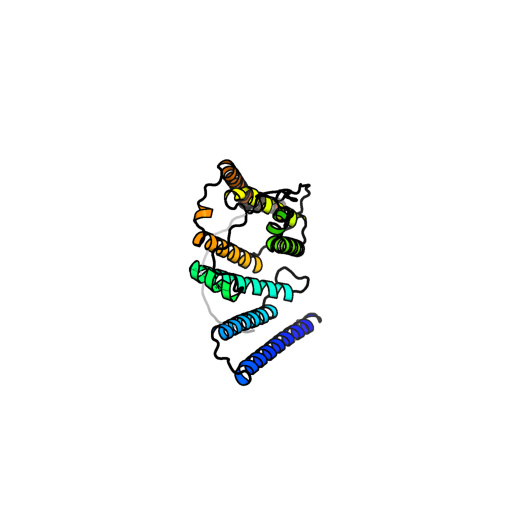 1
ATOM 1360 O O . MET A 1 169 ? -13.982 8.258 -3.428 1.00 68.56 169 MET A O 1
ATOM 1364 N N . ILE A 1 170 ? -13.029 7.409 -5.283 1.00 76.62 170 ILE A N 1
ATOM 1365 C CA . ILE A 1 170 ? -12.780 8.699 -5.941 1.00 76.62 170 ILE A CA 1
ATOM 1366 C C . ILE A 1 170 ? -14.104 9.349 -6.370 1.00 76.62 170 ILE A C 1
ATOM 1368 O O . ILE A 1 170 ? -14.243 10.569 -6.274 1.00 76.62 170 ILE A O 1
ATOM 1372 N N . ARG A 1 171 ? -15.107 8.543 -6.770 1.00 75.62 171 ARG A N 1
ATOM 1373 C CA . ARG A 1 171 ? -16.483 8.968 -7.124 1.00 75.62 171 ARG A CA 1
ATOM 1374 C C . ARG A 1 171 ? -16.547 10.109 -8.141 1.00 75.62 171 ARG A C 1
ATOM 1376 O O . ARG A 1 171 ? -17.544 10.830 -8.222 1.00 75.62 171 ARG A O 1
ATOM 1383 N N . ASP A 1 172 ? -15.476 10.281 -8.896 1.00 79.00 172 ASP A N 1
ATOM 1384 C CA . ASP A 1 172 ? -15.298 11.313 -9.896 1.00 79.00 172 ASP A CA 1
ATOM 1385 C C . ASP A 1 172 ? -14.680 10.635 -11.108 1.00 79.00 172 ASP A C 1
ATOM 1387 O O . ASP A 1 172 ? -13.518 10.233 -11.090 1.00 79.00 172 ASP A O 1
ATOM 1391 N N . TRP A 1 173 ? -15.506 10.443 -12.136 1.00 77.25 173 TRP A N 1
ATOM 1392 C CA . TRP A 1 173 ? -15.116 9.685 -13.319 1.00 77.25 173 TRP A CA 1
ATOM 1393 C C . TRP A 1 173 ? -13.875 10.294 -13.983 1.00 77.25 173 TRP A C 1
ATOM 1395 O O . TRP A 1 173 ? -13.013 9.558 -14.434 1.00 77.25 173 TRP A O 1
ATOM 1405 N N . TRP A 1 174 ? -13.740 11.624 -13.962 1.00 76.62 174 TRP A N 1
ATOM 1406 C CA . TRP A 1 174 ? -12.622 12.335 -14.573 1.00 76.62 174 TRP A CA 1
ATOM 1407 C C . TRP A 1 174 ? -11.310 12.082 -13.834 1.00 76.62 174 TRP A C 1
ATOM 1409 O O . TRP A 1 174 ? -10.303 11.778 -14.470 1.00 76.62 174 TRP A O 1
ATOM 1419 N N . MET A 1 175 ? -11.310 12.163 -12.498 1.00 71.06 175 MET A N 1
ATOM 1420 C CA . MET A 1 175 ? -10.122 11.807 -11.722 1.00 71.06 175 MET A CA 1
ATOM 1421 C C . MET A 1 175 ? -9.772 10.332 -11.886 1.00 71.06 175 MET A C 1
ATOM 1423 O O . MET A 1 175 ? -8.595 10.024 -12.048 1.00 71.06 175 MET A O 1
ATOM 1427 N N . CYS A 1 176 ? -10.759 9.433 -11.906 1.00 78.31 176 CYS A N 1
ATOM 1428 C CA . CYS A 1 176 ? -10.512 8.023 -12.208 1.00 78.31 176 CYS A CA 1
ATOM 1429 C C . CYS A 1 176 ? -9.859 7.852 -13.584 1.00 78.31 176 CYS A C 1
ATOM 1431 O O . CYS A 1 176 ? -8.859 7.153 -13.681 1.00 78.31 176 CYS A O 1
ATOM 1433 N N . THR A 1 177 ? -10.358 8.537 -14.618 1.00 80.12 177 THR A N 1
ATOM 1434 C CA . THR A 1 177 ? -9.793 8.485 -15.971 1.00 80.12 177 THR A CA 1
ATOM 1435 C C . THR A 1 177 ? -8.373 9.032 -16.020 1.00 80.12 177 THR A C 1
ATOM 1437 O O . THR A 1 177 ? -7.513 8.391 -16.607 1.00 80.12 177 THR A O 1
ATOM 1440 N N . ILE A 1 178 ? -8.091 10.178 -15.392 1.00 77.56 178 ILE A N 1
ATOM 1441 C CA . ILE A 1 178 ? -6.723 10.718 -15.342 1.00 77.56 178 ILE A CA 1
ATOM 1442 C C . ILE A 1 178 ? -5.783 9.744 -14.667 1.00 77.56 178 ILE A C 1
ATOM 1444 O O . ILE A 1 178 ? -4.683 9.522 -15.158 1.00 77.56 178 ILE A O 1
ATOM 1448 N N . VAL A 1 179 ? -6.208 9.186 -13.537 1.00 76.56 179 VAL A N 1
ATOM 1449 C CA . VAL A 1 179 ? -5.377 8.248 -12.805 1.00 76.56 179 VAL A CA 1
ATOM 1450 C C . VAL A 1 179 ? -5.153 6.993 -13.647 1.00 76.56 179 VAL A C 1
ATOM 1452 O O . VAL A 1 179 ? -4.005 6.604 -13.773 1.00 76.56 179 VAL A O 1
ATOM 1455 N N . SER A 1 180 ? -6.180 6.420 -14.283 1.00 81.31 180 SER A N 1
ATOM 1456 C CA . SER A 1 180 ? -6.016 5.297 -15.220 1.00 81.31 180 SER A CA 1
ATOM 1457 C C . SER A 1 180 ? -5.031 5.626 -16.344 1.00 81.31 180 SER A C 1
ATOM 1459 O O . SER A 1 180 ? -4.041 4.930 -16.475 1.00 81.31 180 SER A O 1
ATOM 1461 N N . VAL A 1 181 ? -5.205 6.744 -17.057 1.00 78.12 181 VAL A N 1
ATOM 1462 C CA . VAL A 1 181 ? -4.285 7.168 -18.134 1.00 78.12 181 VAL A CA 1
ATOM 1463 C C . VAL A 1 181 ? -2.851 7.369 -17.631 1.00 78.12 181 VAL A C 1
ATOM 1465 O O . VAL A 1 181 ? -1.891 7.098 -18.344 1.00 78.12 181 VAL A O 1
ATOM 1468 N N . MET A 1 182 ? -2.684 7.872 -16.408 1.00 76.06 182 MET A N 1
ATOM 1469 C CA . MET A 1 182 ? -1.365 8.053 -15.810 1.00 76.06 182 MET A CA 1
ATOM 1470 C C . MET A 1 182 ? -0.716 6.716 -15.437 1.00 76.06 182 MET A C 1
ATOM 1472 O O . MET A 1 182 ? 0.496 6.602 -15.575 1.00 76.06 182 MET A O 1
ATOM 1476 N N . PHE A 1 183 ? -1.500 5.728 -14.991 1.00 73.31 183 PHE A N 1
ATOM 1477 C CA . PHE A 1 183 ? -1.016 4.363 -14.775 1.00 73.31 183 PHE A CA 1
ATOM 1478 C C . PHE A 1 183 ? -0.564 3.729 -16.098 1.00 73.31 183 PHE A C 1
ATOM 1480 O O . PHE A 1 183 ? 0.565 3.265 -16.149 1.00 73.31 183 PHE A O 1
ATOM 1487 N N . GLU A 1 184 ? -1.331 3.869 -17.185 1.00 74.62 184 GLU A N 1
ATOM 1488 C CA . GLU A 1 184 ? -0.921 3.393 -18.523 1.00 74.62 184 GLU A CA 1
ATOM 1489 C C . GLU A 1 184 ? 0.411 3.997 -18.981 1.00 74.62 184 GLU A C 1
ATOM 1491 O O . GLU A 1 184 ? 1.319 3.314 -19.446 1.00 74.62 184 GLU A O 1
ATOM 1496 N N . PHE A 1 185 ? 0.560 5.318 -18.836 1.00 73.69 185 PHE A N 1
ATOM 1497 C CA . PHE A 1 185 ? 1.792 5.991 -19.239 1.00 73.69 185 PHE A CA 1
ATOM 1498 C C . PHE A 1 185 ? 2.992 5.558 -18.384 1.00 73.69 185 PHE A C 1
ATOM 1500 O O . PHE A 1 185 ? 4.113 5.494 -18.893 1.00 73.69 185 PHE A O 1
ATOM 1507 N N . LEU A 1 186 ? 2.771 5.270 -17.096 1.00 72.50 186 LEU A N 1
ATOM 1508 C CA . LEU A 1 186 ? 3.793 4.721 -16.204 1.00 72.50 186 LEU A CA 1
ATOM 1509 C C . LEU A 1 186 ? 4.170 3.296 -16.610 1.00 72.50 186 LEU A C 1
ATOM 1511 O O . LEU A 1 186 ? 5.358 3.024 -16.728 1.00 72.50 186 LEU A O 1
ATOM 1515 N N . GLU A 1 187 ? 3.194 2.432 -16.875 1.00 69.62 187 GLU A N 1
ATOM 1516 C CA . GLU A 1 187 ? 3.409 1.044 -17.297 1.00 69.62 187 GLU A CA 1
ATOM 1517 C C . GLU A 1 187 ? 4.178 0.978 -18.621 1.00 69.62 187 GLU A C 1
ATOM 1519 O O . GLU A 1 187 ? 5.277 0.428 -18.653 1.00 69.62 187 GLU A O 1
ATOM 1524 N N . TYR A 1 188 ? 3.729 1.697 -19.655 1.00 70.62 188 TYR A N 1
ATOM 1525 C CA . TYR A 1 188 ? 4.437 1.785 -20.940 1.00 70.62 188 TYR A CA 1
ATOM 1526 C C . TYR A 1 188 ? 5.868 2.338 -20.805 1.00 70.62 188 TYR A C 1
ATOM 1528 O O . TYR A 1 188 ? 6.802 1.922 -21.489 1.00 70.62 188 TYR A O 1
ATOM 1536 N N . SER A 1 189 ? 6.075 3.298 -19.900 1.00 75.56 189 SER A N 1
ATOM 1537 C CA . SER A 1 189 ? 7.410 3.859 -19.663 1.00 75.56 189 SER A CA 1
ATOM 1538 C C . SER A 1 189 ? 8.335 2.907 -18.904 1.00 75.56 189 SER A C 1
ATOM 1540 O O . SER A 1 189 ? 9.556 2.994 -19.056 1.00 75.56 189 SER A O 1
ATOM 1542 N N . LEU A 1 190 ? 7.765 2.038 -18.066 1.00 71.00 190 LEU A N 1
ATOM 1543 C CA . LEU A 1 190 ? 8.478 1.136 -17.163 1.00 71.00 190 LEU A CA 1
ATOM 1544 C C . LEU A 1 190 ? 8.521 -0.317 -17.658 1.00 71.00 190 LEU A C 1
ATOM 1546 O O . LEU A 1 190 ? 9.206 -1.122 -17.033 1.00 71.00 190 LEU A O 1
ATOM 1550 N N . GLU A 1 191 ? 7.902 -0.644 -18.795 1.00 70.75 191 GLU A N 1
ATOM 1551 C CA . GLU A 1 191 ? 7.986 -1.960 -19.457 1.00 70.75 191 GLU A CA 1
ATOM 1552 C C . GLU A 1 191 ? 9.441 -2.442 -19.610 1.00 70.75 191 GLU A C 1
ATOM 1554 O O . GLU A 1 191 ? 9.766 -3.608 -19.410 1.00 70.75 191 GLU A O 1
ATOM 1559 N N . HIS A 1 192 ? 10.360 -1.513 -19.876 1.00 62.97 192 HIS A N 1
ATOM 1560 C CA . HIS A 1 192 ? 11.788 -1.797 -20.037 1.00 62.97 192 HIS A CA 1
ATOM 1561 C C . HIS A 1 192 ? 12.498 -2.189 -18.728 1.00 62.97 192 HIS A C 1
ATOM 1563 O O . HIS A 1 192 ? 13.639 -2.644 -18.763 1.00 62.97 192 HIS A O 1
ATOM 1569 N N . GLN A 1 193 ? 11.867 -1.939 -17.580 1.00 58.72 193 GLN A N 1
ATOM 1570 C CA . GLN A 1 193 ? 12.394 -2.214 -16.241 1.00 58.72 193 GLN A CA 1
ATOM 1571 C C . GLN A 1 193 ? 11.773 -3.483 -15.657 1.00 58.72 193 GLN A C 1
ATOM 1573 O O . GLN A 1 193 ? 12.451 -4.222 -14.954 1.00 58.72 193 GLN A O 1
ATOM 1578 N N . LEU A 1 194 ? 10.497 -3.739 -15.960 1.00 58.94 194 LEU A N 1
ATOM 1579 C CA . LEU A 1 194 ? 9.745 -4.900 -15.498 1.00 58.94 194 LEU A CA 1
ATOM 1580 C C . LEU A 1 194 ? 8.925 -5.467 -16.674 1.00 58.94 194 LEU A C 1
ATOM 1582 O O . LEU A 1 194 ? 8.003 -4.789 -17.133 1.00 58.94 194 LEU A O 1
ATOM 1586 N N . PRO A 1 195 ? 9.174 -6.719 -17.115 1.00 57.06 195 PRO A N 1
ATOM 1587 C CA . PRO A 1 195 ? 8.486 -7.351 -18.258 1.00 57.06 195 PRO A CA 1
ATOM 1588 C C . PRO A 1 195 ? 6.986 -7.638 -18.014 1.00 57.06 195 PRO A C 1
ATOM 1590 O O . PRO A 1 195 ? 6.299 -8.241 -18.831 1.00 57.06 195 PRO A O 1
ATOM 1593 N N . ASN A 1 196 ? 6.461 -7.212 -16.868 1.00 56.22 196 ASN A N 1
ATOM 1594 C CA . ASN A 1 196 ? 5.132 -7.502 -16.348 1.00 56.22 196 ASN A CA 1
ATOM 1595 C C . ASN A 1 196 ? 4.090 -6.400 -16.672 1.00 56.22 196 ASN A C 1
ATOM 1597 O O . ASN A 1 196 ? 2.950 -6.514 -16.235 1.00 56.22 196 ASN A O 1
ATOM 1601 N N . PHE A 1 197 ? 4.476 -5.321 -17.367 1.00 51.09 197 PHE A N 1
ATOM 1602 C CA . PHE A 1 197 ? 3.686 -4.082 -17.530 1.00 51.09 197 PHE A CA 1
ATOM 1603 C C . PHE A 1 197 ? 3.292 -3.750 -18.986 1.00 51.09 197 PHE A C 1
ATOM 1605 O O . PHE A 1 197 ? 3.126 -2.584 -19.329 1.00 51.09 197 PHE A O 1
ATOM 1612 N N . SER A 1 198 ? 3.204 -4.743 -19.871 1.00 48.47 198 SER A N 1
ATOM 1613 C CA . SER A 1 198 ? 3.207 -4.520 -21.325 1.00 48.47 198 SER A CA 1
ATOM 1614 C C . SER A 1 198 ? 1.852 -4.365 -22.023 1.00 48.47 198 SER A C 1
ATOM 1616 O O . SER A 1 198 ? 1.871 -4.083 -23.213 1.00 48.47 198 SER A O 1
ATOM 1618 N N . ASP A 1 199 ? 0.693 -4.465 -21.363 1.00 46.56 199 ASP A N 1
ATOM 1619 C CA . ASP A 1 199 ? -0.590 -4.338 -22.077 1.00 46.56 199 ASP A CA 1
ATOM 1620 C C . ASP A 1 199 ? -1.750 -3.830 -21.203 1.00 46.56 199 ASP A C 1
ATOM 1622 O O . ASP A 1 199 ? -2.286 -4.579 -20.391 1.00 46.56 199 ASP A O 1
ATOM 1626 N N . ASP A 1 200 ? -2.215 -2.603 -21.463 1.00 42.72 200 ASP A N 1
ATOM 1627 C CA . ASP A 1 200 ? -3.638 -2.246 -21.449 1.00 42.72 200 ASP A CA 1
ATOM 1628 C C . ASP A 1 200 ? -3.876 -0.968 -22.287 1.00 42.72 200 ASP A C 1
ATOM 1630 O O . ASP A 1 200 ? -3.044 -0.071 -22.403 1.00 42.72 200 ASP A O 1
ATOM 1634 N N . SER A 1 201 ? -4.988 -0.903 -23.027 1.00 32.94 201 SER A N 1
ATOM 1635 C CA . SER A 1 201 ? -5.274 0.242 -23.904 1.00 32.94 201 SER A CA 1
ATOM 1636 C C . SER A 1 201 ? -6.763 0.563 -23.975 1.00 32.94 201 SER A C 1
ATOM 1638 O O . SER A 1 201 ? -7.584 -0.258 -24.381 1.00 32.94 201 SER A O 1
ATOM 1640 N N . ALA A 1 202 ? -7.135 1.807 -23.644 1.00 32.81 202 ALA A N 1
ATOM 1641 C CA . ALA A 1 202 ? -8.429 2.368 -24.032 1.00 32.81 202 ALA A CA 1
ATOM 1642 C C . ALA A 1 202 ? -8.420 3.904 -24.160 1.00 32.81 202 ALA A C 1
ATOM 1644 O O . ALA A 1 202 ? -7.940 4.653 -23.312 1.00 32.81 202 ALA A O 1
ATOM 1645 N N . LEU A 1 203 ? -9.000 4.346 -25.277 1.00 35.25 203 LEU A N 1
ATOM 1646 C CA . LEU A 1 203 ? -8.951 5.668 -25.900 1.00 35.25 203 LEU A CA 1
ATOM 1647 C C . LEU A 1 203 ? -9.863 6.729 -25.242 1.00 35.25 203 LEU A C 1
ATOM 1649 O O . LEU A 1 203 ? -10.920 6.442 -24.684 1.00 35.25 203 LEU A O 1
ATOM 1653 N N . SER A 1 204 ? -9.460 7.993 -25.387 1.00 33.91 204 SER A N 1
ATOM 1654 C CA . SER A 1 204 ? -9.992 9.191 -24.727 1.00 33.91 204 SER A CA 1
ATOM 1655 C C . SER A 1 204 ? -11.174 9.899 -25.424 1.00 33.91 204 SER A C 1
ATOM 1657 O O . SER A 1 204 ? -11.305 9.906 -26.650 1.00 33.91 204 SER A O 1
ATOM 1659 N N . ARG A 1 205 ? -11.977 10.635 -24.627 1.00 35.38 205 ARG A N 1
ATOM 1660 C CA . ARG A 1 205 ? -12.615 11.915 -25.016 1.00 35.38 205 ARG A CA 1
ATOM 1661 C C . ARG A 1 205 ? -12.887 12.802 -23.779 1.00 35.38 205 ARG A C 1
ATOM 1663 O O . ARG A 1 205 ? -13.342 12.315 -22.750 1.00 35.38 205 ARG A O 1
ATOM 1670 N N . VAL A 1 206 ? -12.580 14.101 -23.879 1.00 45.62 206 VAL A N 1
ATOM 1671 C CA . VAL A 1 206 ? -12.442 15.071 -22.761 1.00 45.62 206 VAL A CA 1
ATOM 1672 C C . VAL A 1 206 ? -13.705 15.924 -22.543 1.00 45.62 206 VAL A C 1
ATOM 1674 O O . VAL A 1 206 ? -14.235 16.480 -23.505 1.00 45.62 206 VAL A O 1
ATOM 1677 N N . PRO A 1 207 ? -14.138 16.122 -21.280 1.00 42.19 207 PRO A N 1
ATOM 1678 C CA . PRO A 1 207 ? -14.348 17.483 -20.763 1.00 42.19 207 PRO A CA 1
ATOM 1679 C C . PRO A 1 207 ? -13.855 17.681 -19.308 1.00 42.19 207 PRO A C 1
ATOM 1681 O O . PRO A 1 207 ? -13.660 16.740 -18.544 1.00 42.19 207 PRO A O 1
ATOM 1684 N N . SER A 1 208 ? -13.634 18.942 -18.929 1.00 44.22 208 SER A N 1
ATOM 1685 C CA . SER A 1 208 ? -12.964 19.394 -17.697 1.00 44.22 208 SER A CA 1
ATOM 1686 C C . SER A 1 208 ? -13.900 19.603 -16.487 1.00 44.22 208 SER A C 1
ATOM 1688 O O . SER A 1 208 ? -15.001 20.131 -16.662 1.00 44.22 208 SER A O 1
ATOM 1690 N N . PRO A 1 209 ? -13.460 19.337 -15.233 1.00 49.69 209 PRO A N 1
ATOM 1691 C CA . PRO A 1 209 ? -14.183 19.778 -14.045 1.00 49.69 209 PRO A CA 1
ATOM 1692 C C . PRO A 1 209 ? -13.456 20.872 -13.247 1.00 49.69 209 PRO A C 1
ATOM 1694 O O . PRO A 1 209 ? -12.266 20.817 -12.938 1.00 49.69 209 PRO A O 1
ATOM 1697 N N . ARG A 1 210 ? -14.242 21.875 -12.837 1.00 44.91 210 ARG A N 1
ATOM 1698 C CA . ARG A 1 210 ? -13.908 22.859 -11.799 1.00 44.91 210 ARG A CA 1
ATOM 1699 C C . ARG A 1 210 ? -14.240 22.282 -10.422 1.00 44.91 210 ARG A C 1
ATOM 1701 O O . ARG A 1 210 ? -15.420 22.130 -10.118 1.00 44.91 210 ARG A O 1
ATOM 1708 N N . ARG A 1 211 ? -13.251 22.091 -9.539 1.00 42.81 211 ARG A N 1
ATOM 1709 C CA . ARG A 1 211 ? -13.479 22.002 -8.080 1.00 42.81 211 ARG A CA 1
ATOM 1710 C C . ARG A 1 211 ? -12.406 22.756 -7.290 1.00 42.81 211 ARG A C 1
ATOM 1712 O O . ARG A 1 211 ? -11.244 22.812 -7.678 1.00 42.81 211 ARG A O 1
ATOM 1719 N N . LYS A 1 212 ? -12.845 23.417 -6.212 1.00 36.03 212 LYS A N 1
ATOM 1720 C CA . LYS A 1 212 ? -12.034 24.280 -5.334 1.00 36.03 212 LYS A CA 1
ATOM 1721 C C . LYS A 1 212 ? -11.191 23.420 -4.370 1.00 36.03 212 LYS A C 1
ATOM 1723 O O . LYS A 1 212 ? -11.730 22.449 -3.845 1.00 36.03 212 LYS A O 1
ATOM 1728 N N . PRO A 1 213 ? -9.924 23.774 -4.087 1.00 37.78 213 PRO A N 1
ATOM 1729 C CA . PRO A 1 213 ? -9.072 22.997 -3.189 1.00 37.78 213 PRO A CA 1
ATOM 1730 C C . PRO A 1 213 ? -9.441 23.219 -1.712 1.00 37.78 213 PRO A C 1
ATOM 1732 O O . PRO A 1 213 ? -9.651 24.354 -1.276 1.00 37.78 213 PRO A O 1
ATOM 1735 N N . HIS A 1 214 ? -9.480 22.133 -0.935 1.00 41.44 214 HIS A N 1
ATOM 1736 C CA . HIS A 1 214 ? -9.521 22.173 0.530 1.00 41.44 214 HIS A CA 1
ATOM 1737 C C . HIS A 1 214 ? -8.123 22.497 1.091 1.00 41.44 214 HIS A C 1
ATOM 1739 O O . HIS A 1 214 ? -7.117 21.989 0.609 1.00 41.44 214 HIS A O 1
ATOM 1745 N N . LYS A 1 215 ? -8.053 23.363 2.113 1.00 42.03 215 LYS A N 1
ATOM 1746 C CA . LYS A 1 215 ? -6.815 24.011 2.601 1.00 42.03 215 LYS A CA 1
ATOM 1747 C C . LYS A 1 215 ? -6.004 23.233 3.660 1.00 42.03 215 LYS A C 1
ATOM 1749 O O . LYS A 1 215 ? -5.173 23.837 4.329 1.00 42.03 215 LYS A O 1
ATOM 1754 N N . LYS A 1 216 ? -6.227 21.934 3.867 1.00 48.12 216 LYS A N 1
ATOM 1755 C CA . LYS A 1 216 ? -5.434 21.134 4.823 1.00 48.12 216 LYS A CA 1
ATOM 1756 C C . LYS A 1 216 ? -5.132 19.763 4.228 1.00 48.12 216 LYS A C 1
ATOM 1758 O O . LYS A 1 216 ? -6.057 19.095 3.773 1.00 48.12 216 LYS A O 1
ATOM 1763 N N . LEU A 1 217 ? -3.860 19.361 4.246 1.00 53.66 217 LEU A N 1
ATOM 1764 C CA . LEU A 1 217 ? -3.454 17.988 3.948 1.00 53.66 217 LEU A CA 1
ATOM 1765 C C . LEU A 1 217 ? -4.087 17.093 5.024 1.00 53.66 217 LEU A C 1
ATOM 1767 O O . LEU A 1 217 ? -3.785 17.234 6.208 1.00 53.66 217 LEU A O 1
ATOM 1771 N N . GLY A 1 218 ? -5.072 16.282 4.642 1.00 67.88 218 GLY A N 1
ATOM 1772 C CA . GLY A 1 218 ? -5.798 15.430 5.585 1.00 67.88 218 GLY A CA 1
ATOM 1773 C C . GLY A 1 218 ? -4.904 14.325 6.155 1.00 67.88 218 GLY A C 1
ATOM 1774 O O . GLY A 1 218 ? -3.927 13.940 5.520 1.00 67.88 218 GLY A O 1
ATOM 1775 N N . GLN A 1 219 ? -5.272 13.770 7.316 1.00 74.12 219 GLN A N 1
ATOM 1776 C CA . GLN A 1 219 ? -4.560 12.644 7.953 1.00 74.12 219 GLN A CA 1
ATOM 1777 C C . GLN A 1 219 ? -4.334 11.468 6.983 1.00 74.12 219 GLN A C 1
ATOM 1779 O O . GLN A 1 219 ? -3.265 10.874 6.968 1.00 74.12 219 GLN A O 1
ATOM 1784 N N . GLN A 1 220 ? -5.315 11.206 6.115 1.00 77.75 220 GLN A N 1
ATOM 1785 C CA . GLN A 1 220 ? -5.245 10.194 5.057 1.00 77.75 220 GLN A CA 1
ATOM 1786 C C . GLN A 1 220 ? -4.144 10.485 4.029 1.00 77.75 220 GLN A C 1
ATOM 1788 O O . GLN A 1 220 ? -3.415 9.589 3.634 1.00 77.75 220 GLN A O 1
ATOM 1793 N N . ALA A 1 221 ? -3.998 11.743 3.607 1.00 79.62 221 ALA A N 1
ATOM 1794 C CA . ALA A 1 221 ? -3.011 12.117 2.597 1.00 79.62 221 ALA A CA 1
ATOM 1795 C C . ALA A 1 221 ? -1.580 12.043 3.145 1.00 79.62 221 ALA A C 1
ATOM 1797 O O . ALA A 1 221 ? -0.671 11.654 2.420 1.00 79.62 221 ALA A O 1
ATOM 1798 N N . TRP A 1 222 ? -1.389 12.378 4.425 1.00 85.75 222 TRP A N 1
ATOM 1799 C CA . TRP A 1 222 ? -0.102 12.193 5.095 1.00 85.75 222 TRP A CA 1
ATOM 1800 C C . TRP A 1 222 ? 0.276 10.709 5.188 1.00 85.75 222 TRP A C 1
ATOM 1802 O O . TRP A 1 222 ? 1.394 10.354 4.836 1.00 85.75 222 TRP A O 1
ATOM 1812 N N . LEU A 1 223 ? -0.663 9.846 5.599 1.00 88.12 223 LEU A N 1
ATOM 1813 C CA . LEU A 1 223 ? -0.403 8.410 5.724 1.00 88.12 223 LEU A CA 1
ATOM 1814 C C . LEU A 1 223 ? -0.112 7.759 4.368 1.00 88.12 223 LEU A C 1
ATOM 1816 O O . LEU A 1 223 ? 0.821 6.978 4.266 1.00 88.12 223 LEU A O 1
ATOM 1820 N N . VAL A 1 224 ? -0.859 8.121 3.320 1.00 87.19 224 VAL A N 1
ATOM 1821 C CA . VAL A 1 224 ? -0.577 7.652 1.953 1.00 87.19 224 VAL A CA 1
ATOM 1822 C C . VAL A 1 224 ? 0.824 8.075 1.510 1.00 87.19 224 VAL A C 1
ATOM 1824 O O . VAL A 1 224 ? 1.555 7.255 0.973 1.00 87.19 224 VAL A O 1
ATOM 1827 N N . ALA A 1 225 ? 1.231 9.321 1.774 1.00 84.75 225 ALA A N 1
ATOM 1828 C CA . ALA A 1 225 ? 2.577 9.779 1.437 1.00 84.75 225 ALA A CA 1
ATOM 1829 C C . ALA A 1 225 ? 3.671 9.022 2.211 1.00 84.75 225 ALA A C 1
ATOM 1831 O O . ALA A 1 225 ? 4.714 8.728 1.633 1.00 84.75 225 ALA A O 1
ATOM 1832 N N . ALA A 1 226 ? 3.433 8.699 3.488 1.00 90.12 226 ALA A N 1
ATOM 1833 C CA . ALA A 1 226 ? 4.341 7.881 4.289 1.00 90.12 226 ALA A CA 1
ATOM 1834 C C . ALA A 1 226 ? 4.476 6.466 3.708 1.00 90.12 226 ALA A C 1
ATOM 1836 O O . ALA A 1 226 ? 5.592 6.059 3.411 1.00 90.12 226 ALA A O 1
ATOM 1837 N N . ILE A 1 227 ? 3.354 5.796 3.419 1.00 93.69 227 ILE A N 1
ATOM 1838 C CA . ILE A 1 227 ? 3.330 4.462 2.796 1.00 93.69 227 ILE A CA 1
ATOM 1839 C C . ILE A 1 227 ? 4.098 4.464 1.479 1.00 93.69 227 ILE A C 1
ATOM 1841 O O . ILE A 1 227 ? 5.028 3.683 1.316 1.00 93.69 227 ILE A O 1
ATOM 1845 N N . THR A 1 228 ? 3.785 5.389 0.569 1.00 90.56 228 THR A N 1
ATOM 1846 C CA . THR A 1 228 ? 4.471 5.474 -0.726 1.00 90.56 228 THR A CA 1
ATOM 1847 C C . THR A 1 228 ? 5.975 5.721 -0.569 1.00 90.56 228 THR A C 1
ATOM 1849 O O . THR A 1 228 ? 6.774 5.159 -1.315 1.00 90.56 228 THR A O 1
ATOM 1852 N N . ALA A 1 229 ? 6.390 6.544 0.400 1.00 92.25 229 ALA A N 1
ATOM 1853 C CA . ALA A 1 229 ? 7.808 6.768 0.671 1.00 92.25 229 ALA A CA 1
ATOM 1854 C C . ALA A 1 229 ? 8.487 5.513 1.241 1.00 92.25 229 ALA A C 1
ATOM 1856 O O . ALA A 1 229 ? 9.578 5.157 0.798 1.00 92.25 229 ALA A O 1
ATOM 1857 N N . THR A 1 230 ? 7.847 4.827 2.188 1.00 94.25 230 THR A N 1
ATOM 1858 C CA . THR A 1 230 ? 8.366 3.600 2.797 1.00 94.25 230 THR A CA 1
ATOM 1859 C C . THR A 1 230 ? 8.463 2.471 1.766 1.00 94.25 230 THR A C 1
ATOM 1861 O O . THR A 1 230 ? 9.499 1.814 1.690 1.00 94.25 230 THR A O 1
ATOM 1864 N N . GLU A 1 231 ? 7.455 2.288 0.909 1.00 93.50 231 GLU A N 1
ATOM 1865 C CA . GLU A 1 231 ? 7.491 1.343 -0.218 1.00 93.50 231 GLU A CA 1
ATOM 1866 C C . GLU A 1 231 ? 8.659 1.635 -1.165 1.00 93.50 231 GLU A C 1
ATOM 1868 O O . GLU A 1 231 ? 9.426 0.729 -1.494 1.00 93.50 231 GLU A O 1
ATOM 1873 N N . LEU A 1 232 ? 8.857 2.903 -1.547 1.00 89.94 232 LEU A N 1
ATOM 1874 C CA . LEU A 1 232 ? 9.981 3.296 -2.397 1.00 89.94 232 LEU A CA 1
ATOM 1875 C C . LEU A 1 232 ? 11.329 2.958 -1.745 1.00 89.94 232 LEU A C 1
ATOM 1877 O O . LEU A 1 232 ? 12.219 2.433 -2.411 1.00 89.94 232 LEU A O 1
ATOM 1881 N N . LEU A 1 233 ? 11.486 3.214 -0.444 1.00 92.19 233 LEU A N 1
ATOM 1882 C CA . LEU A 1 233 ? 12.707 2.868 0.291 1.00 92.19 233 LEU A CA 1
ATOM 1883 C C . LEU A 1 233 ? 12.951 1.354 0.336 1.00 92.19 233 LEU A C 1
ATOM 1885 O O . LEU A 1 233 ? 14.098 0.919 0.223 1.00 92.19 233 LEU A O 1
ATOM 1889 N N . ILE A 1 234 ? 11.893 0.553 0.477 1.00 91.75 234 ILE A N 1
ATOM 1890 C CA . ILE A 1 234 ? 11.968 -0.914 0.437 1.00 91.75 234 ILE A CA 1
ATOM 1891 C C . ILE A 1 234 ? 12.455 -1.381 -0.940 1.00 91.75 234 ILE A C 1
ATOM 1893 O O . ILE A 1 234 ? 13.371 -2.202 -0.999 1.00 91.75 234 ILE A O 1
ATOM 1897 N N . VAL A 1 235 ? 11.907 -0.835 -2.031 1.00 89.62 235 VAL A N 1
ATOM 1898 C CA . VAL A 1 235 ? 12.346 -1.155 -3.403 1.00 89.62 235 VAL A CA 1
ATOM 1899 C C . VAL A 1 235 ? 13.810 -0.764 -3.606 1.00 89.62 235 VAL A C 1
ATOM 1901 O O . VAL A 1 235 ? 14.608 -1.595 -4.028 1.00 89.62 235 VAL A O 1
ATOM 1904 N N . VAL A 1 236 ? 14.203 0.453 -3.211 1.00 89.31 236 VAL A N 1
ATOM 1905 C CA . VAL A 1 236 ? 15.598 0.925 -3.296 1.00 89.31 236 VAL A CA 1
ATOM 1906 C C . VAL A 1 236 ? 16.560 0.021 -2.523 1.00 89.31 236 VAL A C 1
ATOM 1908 O O . VAL A 1 236 ? 17.676 -0.227 -2.978 1.00 89.31 236 VAL A O 1
ATOM 1911 N N . LYS A 1 237 ? 16.143 -0.481 -1.357 1.00 88.94 237 LYS A N 1
ATOM 1912 C CA . LYS A 1 237 ? 16.968 -1.359 -0.523 1.00 88.94 237 LYS A CA 1
ATOM 1913 C C . LYS A 1 237 ? 17.105 -2.766 -1.106 1.00 88.94 237 LYS A C 1
ATOM 1915 O O . LYS A 1 237 ? 18.197 -3.330 -1.050 1.00 88.94 237 LYS A O 1
ATOM 1920 N N . TYR A 1 238 ? 16.008 -3.364 -1.566 1.00 88.25 238 TYR A N 1
ATOM 1921 C CA . TYR A 1 238 ? 15.968 -4.794 -1.889 1.00 88.25 238 TYR A CA 1
ATOM 1922 C C . TYR A 1 238 ? 16.110 -5.121 -3.370 1.00 88.25 238 TYR A C 1
ATOM 1924 O O . TYR A 1 238 ? 16.498 -6.246 -3.680 1.00 88.25 238 TYR A O 1
ATOM 1932 N N . ASP A 1 239 ? 15.850 -4.167 -4.258 1.00 83.38 239 ASP A N 1
ATOM 1933 C CA . ASP A 1 239 ? 15.999 -4.344 -5.699 1.00 83.38 239 ASP A CA 1
ATOM 1934 C C . ASP A 1 239 ? 16.702 -3.143 -6.365 1.00 83.38 239 ASP A C 1
ATOM 1936 O O . ASP A 1 239 ? 16.131 -2.429 -7.195 1.00 83.38 239 ASP A O 1
ATOM 1940 N N . PRO A 1 240 ? 17.970 -2.876 -5.997 1.00 83.56 240 PRO A N 1
ATOM 1941 C CA . PRO A 1 240 ? 18.722 -1.774 -6.586 1.00 83.56 240 PRO A CA 1
ATOM 1942 C C . PRO A 1 240 ? 19.055 -2.022 -8.061 1.00 83.56 240 PRO A C 1
ATOM 1944 O O . PRO A 1 240 ? 19.235 -1.063 -8.805 1.00 83.56 240 PRO A O 1
ATOM 1947 N N . HIS A 1 241 ? 19.144 -3.287 -8.491 1.00 82.56 241 HIS A N 1
ATOM 1948 C CA . HIS A 1 241 ? 19.523 -3.638 -9.857 1.00 82.56 241 HIS A CA 1
ATOM 1949 C C . HIS A 1 241 ? 18.486 -3.134 -10.857 1.00 82.56 241 HIS A C 1
ATOM 1951 O O . HIS A 1 241 ? 18.861 -2.425 -11.792 1.00 82.56 241 HIS A O 1
ATOM 1957 N N . THR A 1 242 ? 17.203 -3.414 -10.609 1.00 80.69 242 THR A N 1
ATOM 1958 C CA . THR A 1 242 ? 16.104 -2.921 -11.444 1.00 80.69 242 THR A CA 1
ATOM 1959 C C . THR A 1 242 ? 16.160 -1.403 -11.553 1.00 80.69 242 THR A C 1
ATOM 1961 O O . THR A 1 242 ? 16.211 -0.888 -12.656 1.00 80.69 242 THR A O 1
ATOM 1964 N N . LEU A 1 243 ? 16.327 -0.670 -10.447 1.00 78.50 243 LEU A N 1
ATOM 1965 C CA . LEU A 1 243 ? 16.408 0.800 -10.479 1.00 78.50 243 LEU A CA 1
ATOM 1966 C C . LEU A 1 243 ? 17.615 1.368 -11.242 1.00 78.50 243 LEU A C 1
ATOM 1968 O O . LEU A 1 243 ? 17.582 2.520 -11.676 1.00 78.50 243 LEU A O 1
ATOM 1972 N N . THR A 1 244 ? 18.700 0.603 -11.363 1.00 79.00 244 THR A N 1
ATOM 1973 C CA . THR A 1 244 ? 19.905 1.026 -12.093 1.00 79.00 244 THR A CA 1
ATOM 1974 C C . THR A 1 244 ? 19.869 0.698 -13.582 1.00 79.00 244 THR A C 1
ATOM 1976 O O . THR A 1 244 ? 20.767 1.131 -14.310 1.00 79.00 244 THR A O 1
ATOM 1979 N N . LEU A 1 245 ? 18.850 -0.026 -14.060 1.00 80.38 245 LEU A N 1
ATOM 1980 C CA . LEU A 1 245 ? 18.674 -0.277 -15.486 1.00 80.38 245 LEU A CA 1
ATOM 1981 C C . LEU A 1 245 ? 18.457 1.055 -16.211 1.00 80.38 245 LEU A C 1
ATOM 1983 O O . LEU A 1 245 ? 17.588 1.856 -15.861 1.00 80.38 245 LEU A O 1
ATOM 1987 N N . SER A 1 246 ? 19.253 1.309 -17.248 1.00 76.50 246 SER A N 1
ATOM 1988 C CA . SER A 1 246 ? 19.165 2.550 -18.006 1.00 76.50 246 SER A CA 1
ATOM 1989 C C . SER A 1 246 ? 17.846 2.620 -18.771 1.00 76.50 246 SER A C 1
ATOM 1991 O O . SER A 1 246 ? 17.604 1.854 -19.704 1.00 76.50 246 SER A O 1
ATOM 1993 N N . LEU A 1 247 ? 16.999 3.586 -18.408 1.00 76.75 247 LEU A N 1
ATOM 1994 C CA . LEU A 1 247 ? 15.811 3.905 -19.191 1.00 76.75 247 LEU A CA 1
ATOM 1995 C C . LEU A 1 247 ? 16.228 4.302 -20.618 1.00 76.75 247 LEU A C 1
ATOM 1997 O O . LEU A 1 247 ? 17.172 5.089 -20.779 1.00 76.75 247 LEU A O 1
ATOM 2001 N N . PRO A 1 248 ? 15.521 3.823 -21.656 1.00 84.75 248 PRO A N 1
ATOM 2002 C CA . PRO A 1 248 ? 15.750 4.274 -23.017 1.00 84.75 248 PRO A CA 1
ATOM 2003 C C . PRO A 1 248 ? 15.715 5.802 -23.104 1.00 84.75 248 PRO A C 1
ATOM 2005 O O . PRO A 1 248 ? 14.868 6.468 -22.499 1.00 84.75 248 PRO A O 1
ATOM 2008 N N . PHE A 1 249 ? 16.643 6.370 -23.874 1.00 82.56 249 PHE A N 1
ATOM 2009 C CA . PHE A 1 249 ? 16.900 7.812 -23.888 1.00 82.56 249 PHE A CA 1
ATOM 2010 C C . PHE A 1 249 ? 15.643 8.647 -24.189 1.00 82.56 249 PHE A C 1
ATOM 2012 O O . PHE A 1 249 ? 15.400 9.659 -23.536 1.00 82.56 249 PHE A O 1
ATOM 2019 N N . TYR A 1 250 ? 14.798 8.184 -25.114 1.00 80.81 250 TYR A N 1
ATOM 2020 C CA . TYR A 1 250 ? 13.557 8.863 -25.495 1.00 80.81 250 TYR A CA 1
ATOM 2021 C C . TYR A 1 250 ? 12.514 8.900 -24.360 1.00 80.81 250 TYR A C 1
ATOM 2023 O O . TYR A 1 250 ? 11.824 9.908 -24.197 1.00 80.81 250 TYR A O 1
ATOM 2031 N N . ILE A 1 251 ? 12.438 7.851 -23.530 1.00 84.00 251 ILE A N 1
ATOM 2032 C CA . ILE A 1 251 ? 11.536 7.786 -22.367 1.00 84.00 251 ILE A CA 1
ATOM 2033 C C . ILE A 1 251 ? 12.017 8.762 -21.293 1.00 84.00 251 ILE A C 1
ATOM 2035 O O . ILE A 1 251 ? 11.248 9.600 -20.819 1.00 84.00 251 ILE A O 1
ATOM 2039 N N . SER A 1 252 ? 13.313 8.725 -20.971 1.00 81.25 252 SER A N 1
ATOM 2040 C CA . SER A 1 252 ? 13.925 9.632 -19.991 1.00 81.25 252 SER A CA 1
ATOM 2041 C C . SER A 1 252 ? 13.754 11.108 -20.381 1.00 81.25 252 SER A C 1
ATOM 2043 O O . SER A 1 252 ? 13.395 11.944 -19.546 1.00 81.25 252 SER A O 1
ATOM 2045 N N . GLN A 1 253 ? 13.913 11.439 -21.667 1.00 84.12 253 GLN A N 1
ATOM 2046 C CA . GLN A 1 253 ? 13.663 12.788 -22.179 1.00 84.12 253 GLN A CA 1
ATOM 2047 C C . GLN A 1 253 ? 12.201 13.220 -22.020 1.00 84.12 253 GLN A C 1
ATOM 2049 O O . GLN A 1 253 ? 11.948 14.353 -21.604 1.00 84.12 253 GLN A O 1
ATOM 2054 N N . CYS A 1 254 ? 11.245 12.332 -22.309 1.00 87.06 254 CYS A N 1
ATOM 2055 C CA . CYS A 1 254 ? 9.818 12.616 -22.164 1.00 87.06 254 CYS A CA 1
ATOM 2056 C C . CYS A 1 254 ? 9.452 12.946 -20.707 1.00 87.06 254 CYS A C 1
ATOM 2058 O O . CYS A 1 254 ? 8.851 13.989 -20.436 1.00 87.06 254 CYS A O 1
ATOM 2060 N N . TRP A 1 255 ? 9.896 12.119 -19.756 1.00 86.12 255 TRP A N 1
ATOM 2061 C CA . TRP A 1 255 ? 9.657 12.339 -18.327 1.00 86.12 255 TRP A CA 1
ATOM 2062 C C . TRP A 1 255 ? 10.371 13.571 -17.778 1.00 86.12 255 TRP A C 1
ATOM 2064 O O . TRP A 1 255 ? 9.792 14.312 -16.979 1.00 86.12 255 TRP A O 1
ATOM 2074 N N . THR A 1 256 ? 11.600 13.831 -18.229 1.00 87.25 256 THR A N 1
ATOM 2075 C CA . THR A 1 256 ? 12.354 15.031 -17.841 1.00 87.25 256 THR A CA 1
ATOM 2076 C C . THR A 1 256 ? 11.631 16.289 -18.317 1.00 87.25 256 THR A C 1
ATOM 2078 O O . THR A 1 256 ? 11.383 17.199 -17.524 1.00 87.25 256 THR A O 1
ATOM 2081 N N . LEU A 1 257 ? 11.216 16.326 -19.587 1.00 90.62 257 LEU A N 1
ATOM 2082 C CA . LEU A 1 257 ? 10.469 17.446 -20.156 1.00 90.62 257 LEU A CA 1
ATOM 2083 C C . LEU A 1 257 ? 9.127 17.648 -19.441 1.00 90.62 257 LEU A C 1
ATOM 2085 O O . LEU A 1 257 ? 8.804 18.772 -19.054 1.00 90.62 257 LEU A O 1
ATOM 2089 N N . GLY A 1 258 ? 8.372 16.568 -19.220 1.00 86.94 258 GLY A N 1
ATOM 2090 C CA . GLY A 1 258 ? 7.099 16.598 -18.501 1.00 86.94 258 GLY A CA 1
ATOM 2091 C C . GLY A 1 258 ? 7.247 17.132 -17.075 1.00 86.94 258 GLY A C 1
ATOM 2092 O O . GLY A 1 258 ? 6.505 18.028 -16.667 1.00 86.94 258 GLY A O 1
ATOM 2093 N N . SER A 1 259 ? 8.259 16.663 -16.344 1.00 88.50 259 SER A N 1
ATOM 2094 C CA . SER A 1 259 ? 8.551 17.114 -14.978 1.00 88.50 259 SER A CA 1
ATOM 2095 C C . SER A 1 259 ? 8.935 18.593 -14.938 1.00 88.50 259 SER A C 1
ATOM 2097 O O . SER A 1 259 ? 8.400 19.341 -14.119 1.00 88.50 259 SER A O 1
ATOM 2099 N N . VAL A 1 260 ? 9.791 19.053 -15.859 1.00 92.94 260 VAL A N 1
ATOM 2100 C CA . VAL A 1 260 ? 10.151 20.476 -15.975 1.00 92.94 260 VAL A CA 1
ATOM 2101 C C . VAL A 1 260 ? 8.926 21.328 -16.302 1.00 92.94 260 VAL A C 1
ATOM 2103 O O . VAL A 1 260 ? 8.754 22.389 -15.703 1.00 92.94 260 VAL A O 1
ATOM 2106 N N . LEU A 1 261 ? 8.036 20.874 -17.186 1.00 90.94 261 LEU A N 1
ATOM 2107 C CA . LEU A 1 261 ? 6.789 21.574 -17.515 1.00 90.94 261 LEU A CA 1
ATOM 2108 C C . LEU A 1 261 ? 5.856 21.691 -16.307 1.00 90.94 261 LEU A C 1
ATOM 2110 O O . LEU A 1 261 ? 5.334 22.775 -16.041 1.00 90.94 261 LEU A O 1
ATOM 2114 N N . VAL A 1 262 ? 5.678 20.611 -15.544 1.00 87.50 262 VAL A N 1
ATOM 2115 C CA . VAL A 1 262 ? 4.854 20.606 -14.326 1.00 87.50 262 VAL A CA 1
ATOM 2116 C C . VAL A 1 262 ? 5.464 21.503 -13.248 1.00 87.50 262 VAL A C 1
ATOM 2118 O O . VAL A 1 262 ? 4.753 22.310 -12.645 1.00 87.50 262 VAL A O 1
ATOM 2121 N N . LEU A 1 263 ? 6.777 21.434 -13.028 1.00 88.19 263 LEU A N 1
ATOM 2122 C CA . LEU A 1 263 ? 7.485 22.317 -12.098 1.00 88.19 263 LEU A CA 1
ATOM 2123 C C . LEU A 1 263 ? 7.365 23.785 -12.525 1.00 88.19 263 LEU A C 1
ATOM 2125 O O . LEU A 1 263 ? 6.978 24.637 -11.729 1.00 88.19 263 LEU A O 1
ATOM 2129 N N . THR A 1 264 ? 7.581 24.084 -13.802 1.00 89.88 264 THR A N 1
ATOM 2130 C CA . THR A 1 264 ? 7.427 25.443 -14.339 1.00 89.88 264 THR A CA 1
ATOM 2131 C C . THR A 1 264 ? 5.993 25.943 -14.164 1.00 89.88 264 THR A C 1
ATOM 2133 O O . THR A 1 264 ? 5.769 27.057 -13.684 1.00 89.88 264 THR A O 1
ATOM 2136 N N . TRP A 1 265 ? 4.998 25.108 -14.476 1.00 88.44 265 TRP A N 1
ATOM 2137 C CA . TRP A 1 265 ? 3.588 25.439 -14.293 1.00 88.44 265 TRP A CA 1
ATOM 2138 C C . TRP A 1 265 ? 3.231 25.669 -12.824 1.00 88.44 265 TRP A C 1
ATOM 2140 O O . TRP A 1 265 ? 2.530 26.633 -12.517 1.00 88.44 265 TRP A O 1
ATOM 2150 N N . THR A 1 266 ? 3.701 24.826 -11.902 1.00 87.44 266 THR A N 1
ATOM 2151 C CA . THR A 1 266 ? 3.437 24.985 -10.462 1.00 87.44 266 THR A CA 1
ATOM 2152 C C . THR A 1 266 ? 4.071 26.264 -9.923 1.00 87.44 266 THR A C 1
ATOM 2154 O O . THR A 1 266 ? 3.377 27.037 -9.255 1.00 87.44 266 THR A O 1
ATOM 2157 N N . VAL A 1 267 ? 5.320 26.563 -10.294 1.00 87.62 267 VAL A N 1
ATOM 2158 C CA . VAL A 1 267 ? 5.994 27.819 -9.936 1.00 87.62 267 VAL A CA 1
ATOM 2159 C C . VAL A 1 267 ? 5.214 29.023 -10.468 1.00 87.62 267 VAL A C 1
ATOM 2161 O O . VAL A 1 267 ? 4.854 29.925 -9.708 1.00 87.62 267 VAL A O 1
ATOM 2164 N N . TRP A 1 268 ? 4.840 29.017 -11.749 1.00 87.38 268 TRP A N 1
ATOM 2165 C CA . TRP A 1 268 ? 4.025 30.078 -12.341 1.00 87.38 268 TRP A CA 1
ATOM 2166 C C . TRP A 1 268 ? 2.671 30.234 -11.636 1.00 87.38 268 TRP A C 1
ATOM 2168 O O . TRP A 1 268 ? 2.218 31.339 -11.326 1.00 87.38 268 TRP A O 1
ATOM 2178 N N . ARG A 1 269 ? 1.984 29.119 -11.384 1.00 80.00 269 ARG A N 1
ATOM 2179 C CA . ARG A 1 269 ? 0.613 29.081 -10.868 1.00 80.00 269 ARG A CA 1
ATOM 2180 C C . ARG A 1 269 ? 0.509 29.524 -9.414 1.00 80.00 269 ARG A C 1
ATOM 2182 O O . ARG A 1 269 ? -0.492 30.173 -9.081 1.00 80.00 269 ARG A O 1
ATOM 2189 N N . PHE A 1 270 ? 1.459 29.111 -8.578 1.00 77.00 270 PHE A N 1
ATOM 2190 C CA . PHE A 1 270 ? 1.429 29.324 -7.132 1.00 77.00 270 PHE A CA 1
ATOM 2191 C C . PHE A 1 270 ? 2.281 30.509 -6.687 1.00 77.00 270 PHE A C 1
ATOM 2193 O O . PHE A 1 270 ? 1.844 31.228 -5.797 1.00 77.00 270 PHE A O 1
ATOM 2200 N N . PHE A 1 271 ? 3.423 30.774 -7.324 1.00 78.69 271 PHE A N 1
ATOM 2201 C CA . PHE A 1 271 ? 4.260 31.917 -6.961 1.00 78.69 271 PHE A CA 1
ATOM 2202 C C . PHE A 1 271 ? 3.903 33.138 -7.809 1.00 78.69 271 PHE A C 1
ATOM 2204 O O . PHE A 1 271 ? 3.397 34.125 -7.282 1.00 78.69 271 PHE A O 1
ATOM 2211 N N . LEU A 1 272 ? 4.061 33.073 -9.135 1.00 76.38 272 LEU A N 1
ATOM 2212 C CA . LEU A 1 272 ? 3.917 34.268 -9.981 1.00 76.38 272 LEU A CA 1
ATOM 2213 C C . LEU A 1 272 ? 2.473 34.779 -10.054 1.00 76.38 272 LEU A C 1
ATOM 2215 O O . LEU A 1 272 ? 2.222 35.974 -9.887 1.00 76.38 272 LEU A O 1
ATOM 2219 N N . ARG A 1 273 ? 1.495 33.892 -10.263 1.00 76.25 273 ARG A N 1
ATOM 2220 C CA . ARG A 1 273 ? 0.084 34.284 -10.385 1.00 76.25 273 ARG A CA 1
ATOM 2221 C C . ARG A 1 273 ? -0.523 34.729 -9.056 1.00 76.25 273 ARG A C 1
ATOM 2223 O O . ARG A 1 273 ? -1.326 35.658 -9.068 1.00 76.25 273 ARG A O 1
ATOM 2230 N N . ASP A 1 274 ? -0.156 34.106 -7.935 1.00 73.31 274 ASP A N 1
ATOM 2231 C CA . ASP A 1 274 ? -0.654 34.522 -6.613 1.00 73.31 274 ASP A CA 1
ATOM 2232 C C . ASP A 1 274 ? -0.046 35.865 -6.191 1.00 73.31 274 ASP A C 1
ATOM 2234 O O . ASP A 1 274 ? -0.790 36.765 -5.807 1.00 73.31 274 ASP A O 1
ATOM 2238 N N . ILE A 1 275 ? 1.269 36.059 -6.377 1.00 75.88 275 ILE A N 1
ATOM 2239 C CA . ILE A 1 275 ? 1.941 37.345 -6.121 1.00 75.88 275 ILE A CA 1
ATOM 2240 C C . ILE A 1 275 ? 1.339 38.448 -6.995 1.00 75.88 275 ILE A C 1
ATOM 2242 O O . ILE A 1 275 ? 0.995 39.514 -6.489 1.00 75.88 275 ILE A O 1
ATOM 2246 N N . THR A 1 276 ? 1.134 38.188 -8.290 1.00 75.94 276 THR A N 1
ATOM 2247 C CA . THR A 1 276 ? 0.550 39.173 -9.216 1.00 75.94 276 THR A CA 1
ATOM 2248 C C . THR A 1 276 ? -0.888 39.529 -8.836 1.00 75.94 276 THR A C 1
ATOM 2250 O O . THR A 1 276 ? -1.272 40.699 -8.880 1.00 75.94 276 THR A O 1
ATOM 2253 N N . LEU A 1 277 ? -1.701 38.545 -8.432 1.00 74.88 277 LEU A N 1
ATOM 2254 C CA . LEU A 1 277 ? -3.070 38.786 -7.968 1.00 74.88 277 LEU A CA 1
ATOM 2255 C C . LEU A 1 277 ? -3.094 39.578 -6.658 1.00 74.88 277 LEU A C 1
ATOM 2257 O O . LEU A 1 277 ? -3.860 40.536 -6.557 1.00 74.88 277 LEU A O 1
ATOM 2261 N N . ARG A 1 278 ? -2.222 39.250 -5.697 1.00 73.81 278 ARG A N 1
ATOM 2262 C CA . ARG A 1 278 ? -2.085 40.004 -4.442 1.00 73.81 278 ARG A CA 1
ATOM 2263 C C . ARG A 1 278 ? -1.607 41.428 -4.681 1.00 73.81 278 ARG A C 1
ATOM 2265 O O . ARG A 1 278 ? -2.199 42.356 -4.143 1.00 73.81 278 ARG A O 1
ATOM 2272 N N . TYR A 1 279 ? -0.612 41.621 -5.542 1.00 75.50 279 TYR A N 1
ATOM 2273 C CA . TYR A 1 279 ? -0.139 42.944 -5.943 1.00 75.50 279 TYR A CA 1
ATOM 2274 C C . TYR A 1 279 ? -1.264 43.780 -6.577 1.00 75.50 279 TYR A C 1
ATOM 2276 O O . TYR A 1 279 ? -1.484 44.936 -6.207 1.00 75.50 279 TYR A O 1
ATOM 2284 N N . LYS A 1 280 ? -2.046 43.177 -7.484 1.00 81.56 280 LYS A N 1
ATOM 2285 C CA . LYS A 1 280 ? -3.193 43.831 -8.131 1.00 81.56 280 LYS A CA 1
ATOM 2286 C C . LYS A 1 280 ? -4.307 44.178 -7.137 1.00 81.56 280 LYS A C 1
ATOM 2288 O O . LYS A 1 280 ? -4.945 45.220 -7.290 1.00 81.56 280 LYS A O 1
ATOM 2293 N N . GLU A 1 281 ? -4.538 43.348 -6.121 1.00 82.44 281 GLU A N 1
ATOM 2294 C CA . GLU A 1 281 ? -5.511 43.624 -5.060 1.00 82.44 281 GLU A CA 1
ATOM 2295 C C . GLU A 1 281 ? -5.052 44.762 -4.132 1.00 82.44 281 GLU A C 1
ATOM 2297 O O . GLU A 1 281 ? -5.842 45.663 -3.844 1.00 82.44 281 GLU A O 1
ATOM 2302 N N . THR A 1 282 ? -3.771 44.802 -3.749 1.00 78.06 282 THR A N 1
ATOM 2303 C CA . THR A 1 282 ? -3.189 45.906 -2.962 1.00 78.06 282 THR A CA 1
ATOM 2304 C C . THR A 1 282 ? -3.292 47.242 -3.701 1.00 78.06 282 THR A C 1
ATOM 2306 O O . THR A 1 282 ? -3.724 48.237 -3.115 1.00 78.06 282 THR A O 1
ATOM 2309 N N . ARG A 1 283 ? -3.001 47.261 -5.011 1.00 78.00 283 ARG A N 1
ATOM 2310 C CA . ARG A 1 283 ? -3.145 48.465 -5.849 1.00 78.00 283 ARG A CA 1
ATOM 2311 C C . ARG A 1 283 ? -4.595 48.954 -5.925 1.00 78.00 283 ARG A C 1
ATOM 2313 O O . ARG A 1 283 ? -4.841 50.154 -5.823 1.00 78.00 283 ARG A O 1
ATOM 2320 N N . ARG A 1 284 ? -5.569 48.043 -6.059 1.00 77.06 284 ARG A N 1
ATOM 2321 C CA . ARG A 1 284 ? -7.002 48.397 -6.053 1.00 77.06 284 ARG A CA 1
ATOM 2322 C C . ARG A 1 284 ? -7.437 49.015 -4.723 1.00 77.06 284 ARG A C 1
ATOM 2324 O O . ARG A 1 284 ? -8.149 50.011 -4.747 1.00 77.06 284 ARG A O 1
ATOM 2331 N N . ARG A 1 285 ? -6.971 48.479 -3.585 1.00 73.81 285 ARG A N 1
ATOM 2332 C CA . ARG A 1 285 ? -7.248 49.045 -2.247 1.00 73.81 285 ARG A CA 1
ATOM 2333 C C . ARG A 1 285 ? -6.646 50.441 -2.058 1.00 73.81 285 ARG A C 1
ATOM 2335 O O . ARG A 1 285 ? -7.245 51.278 -1.389 1.00 73.81 285 ARG A O 1
ATOM 2342 N N . GLN A 1 286 ? -5.476 50.703 -2.642 1.00 75.00 286 GLN A N 1
ATOM 2343 C CA . GLN A 1 286 ? -4.866 52.037 -2.630 1.00 75.00 286 GLN A CA 1
ATOM 2344 C C . GLN A 1 286 ? -5.638 53.033 -3.506 1.00 75.00 286 GLN A C 1
ATOM 2346 O O . GLN A 1 286 ? -5.896 54.143 -3.054 1.00 75.00 286 GLN A O 1
ATOM 2351 N N . GLN A 1 287 ? -6.079 52.639 -4.706 1.00 74.62 287 GLN A N 1
ATOM 2352 C CA . GLN A 1 287 ? -6.911 53.500 -5.560 1.00 74.62 287 GLN A CA 1
ATOM 2353 C C . GLN A 1 287 ? -8.294 53.784 -4.955 1.00 74.62 287 GLN A C 1
ATOM 2355 O O . GLN A 1 287 ? -8.763 54.915 -5.041 1.00 74.62 287 GLN A O 1
ATOM 2360 N N . SER A 1 288 ? -8.928 52.805 -4.298 1.00 65.31 288 SER A N 1
ATOM 2361 C CA . SER A 1 288 ? -10.205 53.030 -3.606 1.00 65.31 288 SER A CA 1
ATOM 2362 C C . SER A 1 288 ? -10.061 53.957 -2.395 1.00 65.31 288 SER A C 1
ATOM 2364 O O . SER A 1 288 ? -10.934 54.785 -2.167 1.00 65.31 288 SER A O 1
ATOM 2366 N N . ARG A 1 289 ? -8.953 53.862 -1.641 1.00 63.34 289 ARG A N 1
ATOM 2367 C CA . ARG A 1 289 ? 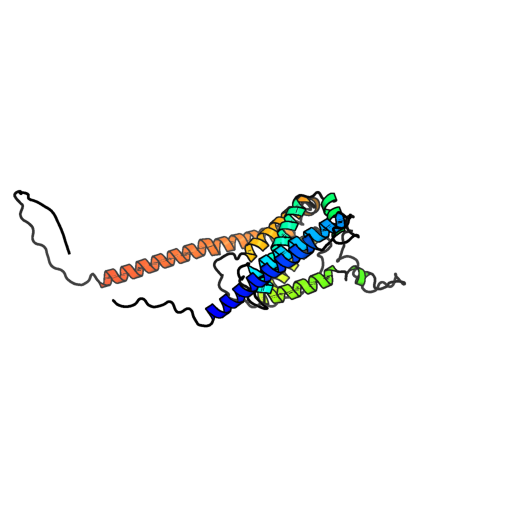-8.640 54.801 -0.548 1.00 63.34 289 ARG A CA 1
ATOM 2368 C C . ARG A 1 289 ? -8.344 56.209 -1.068 1.00 63.34 289 ARG A C 1
ATOM 2370 O O . ARG A 1 289 ? -8.881 57.166 -0.529 1.00 63.34 289 ARG A O 1
ATOM 2377 N N . GLY A 1 290 ? -7.551 56.329 -2.134 1.00 60.66 290 GLY A N 1
ATOM 2378 C CA . GLY A 1 290 ? -7.227 57.617 -2.751 1.00 60.66 290 GLY A CA 1
ATOM 2379 C C . GLY A 1 290 ? -8.463 58.349 -3.278 1.00 60.66 290 GLY A C 1
ATOM 2380 O O . GLY A 1 290 ? -8.634 59.526 -2.990 1.00 60.66 290 GLY A O 1
ATOM 2381 N N . GLY A 1 291 ? -9.377 57.645 -3.957 1.00 58.88 291 GLY A N 1
ATOM 2382 C CA . GLY A 1 291 ? -10.630 58.240 -4.440 1.00 58.88 291 GLY A CA 1
ATOM 2383 C C . GLY A 1 291 ? -11.567 58.717 -3.323 1.00 58.88 291 GLY A C 1
ATOM 2384 O O . GLY A 1 291 ? -12.269 59.709 -3.495 1.00 58.88 291 GLY A O 1
ATOM 2385 N N . GLN A 1 292 ? -11.546 58.059 -2.161 1.00 55.34 292 GLN A N 1
ATOM 2386 C CA . GLN A 1 292 ? -12.345 58.450 -0.996 1.00 55.34 292 GLN A CA 1
ATOM 2387 C C . GLN A 1 292 ? -11.749 59.670 -0.270 1.00 55.34 292 GLN A C 1
ATOM 2389 O O . GLN A 1 292 ? -12.494 60.527 0.196 1.00 55.34 292 GLN A O 1
ATOM 2394 N N . SER A 1 293 ? -10.417 59.798 -0.238 1.00 52.75 293 SER A N 1
ATOM 2395 C CA . SER A 1 293 ? -9.722 60.979 0.297 1.00 52.75 293 SER A CA 1
ATOM 2396 C C . SER A 1 293 ? -9.858 62.214 -0.601 1.00 52.75 293 SER A C 1
ATOM 2398 O O . SER A 1 293 ? -10.015 63.316 -0.088 1.00 52.75 293 SER A O 1
ATOM 2400 N N . THR A 1 294 ? -9.856 62.057 -1.930 1.00 54.62 294 THR A N 1
ATOM 2401 C CA . THR A 1 294 ? -10.066 63.185 -2.858 1.00 54.62 294 THR A CA 1
ATOM 2402 C C . THR A 1 294 ? -11.511 63.695 -2.833 1.00 54.62 294 THR A C 1
ATOM 2404 O O . THR A 1 294 ? -11.725 64.895 -2.961 1.00 54.62 294 THR A O 1
ATOM 2407 N N . ALA A 1 295 ? -12.500 62.822 -2.600 1.00 52.38 295 ALA A N 1
ATOM 2408 C CA . ALA A 1 295 ? -13.900 63.229 -2.446 1.00 52.38 295 ALA A CA 1
ATOM 2409 C C . ALA A 1 295 ? -14.184 63.974 -1.123 1.00 52.38 295 ALA A C 1
ATOM 2411 O O . ALA A 1 295 ? -15.124 64.758 -1.062 1.00 52.38 295 ALA A O 1
ATOM 2412 N N . ALA A 1 296 ? -13.376 63.751 -0.078 1.00 53.16 296 ALA A N 1
ATOM 2413 C CA . ALA A 1 296 ? -13.524 64.406 1.225 1.00 53.16 296 ALA A CA 1
ATOM 2414 C C . ALA A 1 296 ? -12.755 65.740 1.349 1.00 53.16 296 ALA A C 1
ATOM 2416 O O . ALA A 1 296 ? -13.044 66.523 2.245 1.00 53.16 296 ALA A O 1
ATOM 2417 N N . GLY A 1 297 ? -11.785 66.012 0.468 1.00 47.91 297 GLY A N 1
ATOM 2418 C CA . GLY A 1 297 ? -10.894 67.180 0.550 1.00 47.91 297 GLY A CA 1
ATOM 2419 C C . GLY A 1 297 ? -11.362 68.441 -0.187 1.00 47.91 297 GLY A C 1
ATOM 2420 O O . GLY A 1 297 ? -10.547 69.330 -0.411 1.00 47.91 297 GLY A O 1
ATOM 2421 N N . HIS A 1 298 ? -12.626 68.517 -0.615 1.00 48.69 298 HIS A N 1
ATOM 2422 C CA . HIS A 1 298 ? -13.175 69.673 -1.345 1.00 48.69 298 HIS A CA 1
ATOM 2423 C C . HIS A 1 298 ? -14.271 70.421 -0.564 1.00 48.69 298 HIS A C 1
ATOM 2425 O O . HIS A 1 298 ? -15.187 70.979 -1.163 1.00 48.69 298 HIS A O 1
ATOM 2431 N N . GLY A 1 299 ? -14.189 70.407 0.769 1.00 48.38 299 GLY A N 1
ATOM 2432 C CA . GLY A 1 299 ? -15.054 71.179 1.659 1.00 48.38 299 GLY A CA 1
ATOM 2433 C C . GLY A 1 299 ? -14.226 71.951 2.684 1.00 48.38 299 GLY A C 1
ATOM 2434 O O . GLY A 1 299 ? -13.523 71.341 3.481 1.00 48.38 299 GLY A O 1
ATOM 2435 N N . ASP A 1 300 ? -14.369 73.273 2.628 1.00 37.97 300 ASP A N 1
ATOM 2436 C CA . ASP A 1 300 ? -14.066 74.280 3.651 1.00 37.97 300 ASP A CA 1
ATOM 2437 C C . ASP A 1 300 ? -12.609 74.722 3.862 1.00 37.97 300 ASP A C 1
ATOM 2439 O O . ASP A 1 300 ? -11.754 74.026 4.404 1.00 37.97 300 ASP A O 1
ATOM 2443 N N . GLY A 1 301 ? -12.361 75.973 3.457 1.00 42.12 301 GLY A N 1
ATOM 2444 C CA . GLY A 1 301 ? -11.187 76.756 3.818 1.00 42.12 301 GLY A CA 1
ATOM 2445 C C . GLY A 1 301 ? -11.521 77.851 4.830 1.00 42.12 301 GLY A C 1
ATOM 2446 O O . GLY A 1 301 ? -12.611 78.416 4.794 1.00 42.12 301 GLY A O 1
ATOM 2447 N N . HIS A 1 302 ? -10.552 78.204 5.676 1.00 33.25 302 HIS A N 1
ATOM 2448 C CA . HIS A 1 302 ? -10.403 79.550 6.236 1.00 33.25 302 HIS A CA 1
ATOM 2449 C C . HIS A 1 302 ? -8.956 79.783 6.718 1.00 33.25 302 HIS A C 1
ATOM 2451 O O . HIS A 1 302 ? -8.287 78.843 7.141 1.00 33.25 302 HIS A O 1
ATOM 2457 N N . LEU A 1 303 ? -8.476 81.023 6.567 1.00 34.44 303 LEU A N 1
ATOM 2458 C CA . LEU A 1 303 ? -7.099 81.512 6.780 1.00 34.44 303 LEU A CA 1
ATOM 2459 C C . LEU A 1 303 ? -6.672 81.580 8.268 1.00 34.44 303 LEU A C 1
ATOM 2461 O O . LEU A 1 303 ? -7.551 81.654 9.124 1.00 34.44 303 LEU A O 1
ATOM 2465 N N . PRO A 1 304 ? -5.356 81.628 8.587 1.00 43.16 304 PRO A N 1
ATOM 2466 C CA . PRO A 1 304 ? -4.856 81.746 9.959 1.00 43.16 304 PRO A CA 1
ATOM 2467 C C . PRO A 1 304 ? -4.417 83.180 10.331 1.00 43.16 304 PRO A C 1
ATOM 2469 O O . PRO A 1 304 ? -3.885 83.904 9.488 1.00 43.16 304 PRO A O 1
ATOM 2472 N N . GLU A 1 305 ? -4.547 83.545 11.610 1.00 32.84 305 GLU A N 1
ATOM 2473 C CA . GLU A 1 305 ? -3.826 84.665 12.247 1.00 32.84 305 GLU A CA 1
ATOM 2474 C C . GLU A 1 305 ? -3.010 84.150 13.460 1.00 32.84 305 GLU A C 1
ATOM 2476 O O . GLU A 1 305 ? -3.379 83.115 14.023 1.00 32.84 305 GLU A O 1
ATOM 2481 N N . PRO A 1 306 ? -1.880 84.798 13.819 1.00 43.97 306 PRO A N 1
ATOM 2482 C CA . PRO A 1 306 ? -0.796 84.193 14.594 1.00 43.97 306 PRO A CA 1
ATOM 2483 C C . PRO A 1 306 ? -0.807 84.513 16.100 1.00 43.97 306 PRO A C 1
ATOM 2485 O O . PRO A 1 306 ? -1.401 85.486 16.552 1.00 43.97 306 PRO A O 1
ATOM 2488 N N . GLU A 1 307 ? -0.097 83.670 16.854 1.00 36.69 307 GLU A N 1
ATOM 2489 C CA . GLU A 1 307 ? 0.063 83.706 18.312 1.00 36.69 307 GLU A CA 1
ATOM 2490 C C . GLU A 1 307 ? 1.082 84.743 18.821 1.00 36.69 307 GLU A C 1
ATOM 2492 O O . GLU A 1 307 ? 2.129 84.947 18.203 1.00 36.69 307 GLU A O 1
ATOM 2497 N N . ASP A 1 308 ? 0.810 85.292 20.012 1.00 34.25 308 ASP A N 1
ATOM 2498 C CA . ASP A 1 308 ? 1.746 86.055 20.848 1.00 34.25 308 ASP A CA 1
ATOM 2499 C C . ASP A 1 308 ? 2.273 85.213 22.035 1.00 34.25 308 ASP A C 1
ATOM 2501 O O . ASP A 1 308 ? 1.576 84.384 22.619 1.00 34.25 308 ASP A O 1
ATOM 2505 N N . LEU A 1 309 ? 3.547 85.459 22.357 1.00 36.16 309 LEU A N 1
ATOM 2506 C CA . LEU A 1 309 ? 4.479 84.753 23.257 1.00 36.16 309 LEU A CA 1
ATOM 2507 C C . LEU A 1 309 ? 4.246 84.993 24.788 1.00 36.16 309 LEU A C 1
ATOM 2509 O O . LEU A 1 309 ? 3.408 85.809 25.162 1.00 36.16 309 LEU A O 1
ATOM 2513 N N . PRO A 1 310 ? 4.976 84.295 25.701 1.00 54.47 310 PRO A N 1
ATOM 2514 C CA . PRO A 1 310 ? 4.405 83.673 26.904 1.00 54.47 310 PRO A CA 1
ATOM 2515 C C . PRO A 1 310 ? 4.909 84.218 28.262 1.00 54.47 310 PRO A C 1
ATOM 2517 O O . PRO A 1 310 ? 5.888 84.958 28.340 1.00 54.47 310 PRO A O 1
ATOM 2520 N N . GLY A 1 311 ? 4.317 83.700 29.350 1.00 29.97 311 GLY A N 1
ATOM 2521 C CA . GLY A 1 311 ? 4.923 83.568 30.692 1.00 29.97 311 GLY A CA 1
ATOM 2522 C C . GLY A 1 311 ? 3.917 83.737 31.849 1.00 29.97 311 GLY A C 1
ATOM 2523 O O . GLY A 1 311 ? 2.832 84.262 31.614 1.00 29.97 311 GLY A O 1
ATOM 2524 N N . PRO A 1 312 ? 4.263 83.438 33.120 1.00 41.16 312 PRO A N 1
ATOM 2525 C CA . PRO A 1 312 ? 5.119 82.367 33.645 1.00 41.16 312 PRO A CA 1
ATOM 2526 C C . PRO A 1 312 ? 4.473 81.540 34.804 1.00 41.16 312 PRO A C 1
ATOM 2528 O O . PRO A 1 312 ? 3.628 82.024 35.548 1.00 41.16 312 PRO A O 1
ATOM 2531 N N . THR A 1 313 ? 4.933 80.287 34.916 1.00 33.31 313 THR A N 1
ATOM 2532 C CA . THR A 1 313 ? 5.184 79.400 36.088 1.00 33.31 313 THR A CA 1
ATOM 2533 C C . THR A 1 313 ? 4.281 79.377 37.352 1.00 33.31 313 THR A C 1
ATOM 2535 O O . THR A 1 313 ? 4.307 80.306 38.147 1.00 33.31 313 THR A O 1
ATOM 2538 N N . GLU A 1 314 ? 3.611 78.218 37.535 1.00 35.09 314 GLU A N 1
ATOM 2539 C CA . GLU A 1 314 ? 3.426 77.310 38.714 1.00 35.09 314 GLU A CA 1
ATOM 2540 C C . GLU A 1 314 ? 3.236 77.851 40.162 1.00 35.09 314 GLU A C 1
ATOM 2542 O O . GLU A 1 314 ? 3.870 78.831 40.550 1.00 35.09 314 GLU A O 1
ATOM 2547 N N . PRO A 1 315 ? 2.400 77.195 41.012 1.00 40.16 315 PRO A N 1
ATOM 2548 C CA . PRO A 1 315 ? 2.835 75.981 41.737 1.00 40.16 315 PRO A CA 1
ATOM 2549 C C . PRO A 1 315 ? 1.785 74.868 41.967 1.00 40.16 315 PRO A C 1
ATOM 2551 O O . PRO A 1 315 ? 0.574 75.066 41.898 1.00 40.16 315 PRO A O 1
ATOM 2554 N N . GLU A 1 316 ? 2.349 73.694 42.267 1.00 35.22 316 GLU A N 1
ATOM 2555 C CA . GLU A 1 316 ? 1.839 72.499 42.961 1.00 35.22 316 GLU A CA 1
ATOM 2556 C C . GLU A 1 316 ? 0.602 72.657 43.872 1.00 35.22 316 GLU A C 1
ATOM 2558 O O . GLU A 1 316 ? 0.533 73.590 44.667 1.00 35.22 316 GLU A O 1
ATOM 2563 N N . SER A 1 317 ? -0.262 71.631 43.920 1.00 35.00 317 SER A N 1
ATOM 2564 C CA . SER A 1 317 ? -0.335 70.720 45.084 1.00 35.00 317 SER A CA 1
ATOM 2565 C C . SER A 1 317 ? -1.291 69.530 44.865 1.00 35.00 317 SER A C 1
ATOM 2567 O O . SER A 1 317 ? -2.308 69.648 44.189 1.00 35.00 317 SER A O 1
ATOM 2569 N N . GLU A 1 318 ? -0.870 68.378 45.410 1.00 38.19 318 GLU A N 1
ATOM 2570 C CA . GLU A 1 318 ? -1.630 67.339 46.145 1.00 38.19 318 GLU A CA 1
ATOM 2571 C C . GLU A 1 318 ? -3.054 66.961 45.663 1.00 38.19 318 GLU A C 1
ATOM 2573 O O . GLU A 1 318 ? -3.929 67.790 45.495 1.00 38.19 318 GLU A O 1
ATOM 2578 N N . GLY A 1 319 ? -3.465 65.704 45.497 1.00 37.59 319 GLY A N 1
ATOM 2579 C CA . GLY A 1 319 ? -3.023 64.456 46.099 1.00 37.59 319 GLY A CA 1
ATOM 2580 C C . GLY A 1 319 ? -4.258 63.611 46.472 1.00 37.59 319 GLY A C 1
ATOM 2581 O O . GLY A 1 319 ? -5.004 63.984 47.366 1.00 37.59 319 GLY A O 1
ATOM 2582 N N . VAL A 1 320 ? -4.374 62.426 45.849 1.00 44.53 320 VAL A N 1
ATOM 2583 C CA . VAL A 1 320 ? -5.007 61.176 46.359 1.00 44.53 320 VAL A CA 1
ATOM 2584 C C . VAL A 1 320 ? -6.568 61.157 46.532 1.00 44.53 320 VAL A C 1
ATOM 2586 O O . VAL A 1 320 ? -7.210 62.184 46.367 1.00 44.53 320 VAL A O 1
ATOM 2589 N N . PRO A 1 321 ? -7.243 59.991 46.716 1.00 50.91 321 PRO A N 1
ATOM 2590 C CA . PRO A 1 321 ? -7.869 59.195 45.647 1.00 50.91 321 PRO A CA 1
ATOM 2591 C C . PRO A 1 321 ? -9.389 58.900 45.830 1.00 50.91 321 PRO A C 1
ATOM 2593 O O . PRO A 1 321 ? -9.992 59.256 46.835 1.00 50.91 321 PRO A O 1
ATOM 2596 N N . ALA A 1 322 ? -9.947 58.191 44.831 1.00 38.72 322 ALA A N 1
ATOM 2597 C CA . ALA A 1 322 ? -11.178 57.365 44.741 1.00 38.72 322 ALA A CA 1
ATOM 2598 C C . ALA A 1 322 ? -11.865 56.936 46.071 1.00 38.72 322 ALA A C 1
ATOM 2600 O O . ALA A 1 322 ? -11.139 56.683 47.035 1.00 38.72 322 ALA A O 1
ATOM 2601 N N . PRO A 1 323 ? -13.208 56.715 46.137 1.00 55.09 323 PRO A N 1
ATOM 2602 C CA . PRO A 1 323 ? -13.918 55.771 45.247 1.00 55.09 323 PRO A CA 1
ATOM 2603 C C . PRO A 1 323 ? -15.396 56.070 44.885 1.00 55.09 323 PRO A C 1
ATOM 2605 O O . PRO A 1 323 ? -16.114 56.731 45.628 1.00 55.09 323 PRO A O 1
ATOM 2608 N N . ASP A 1 324 ? -15.803 55.544 43.724 1.00 35.75 324 ASP A N 1
ATOM 2609 C CA . ASP A 1 324 ? -17.034 54.784 43.383 1.00 35.75 324 ASP A CA 1
ATOM 2610 C C . ASP A 1 324 ? -17.381 54.944 41.891 1.00 35.75 324 ASP A C 1
ATOM 2612 O O . ASP A 1 324 ? -17.440 56.090 41.389 1.00 35.75 324 ASP A O 1
#